Protein AF-A0A9N8EMP3-F1 (afdb_monomer_lite)

Foldseek 3Di:
DVQFPDPWDADQCFDADDPGTAGQGTWAWGWFWAAFPVRDTDIQIQHGQTHDPPDPDGDDDLVSSCVRQVPVVQWDWDDDPFWIWTAHPRRPTIHIFGADPPPRDGDTDGRDDCVVVVVVVVVVVVPPPPDPDDPVNVDDDPPPDDPDPDDDDDPDDPPPPPVPPVVVDDPPDDPVVPVVVVPPPPPPPDDPDDDDDDDDPPPPPPPPVVPPDVVVVLVVVCVVVVNPDPVVVVVVVVVPPPPPPDDDDDDDDDDDDDD

Sequence (259 aa):
MTDFIYPPVRVDVKVTGIGGAGSATYKGTVKWEIQDDTRVSHSWIIPDTYYHEHSPYRLLSPQHWAQARQEGNGTVCITYHDAVKRFWQDCRYVKTVILDGATNIALIRSKPSYDRFNAFCTAISDTDECRILDETELMSMPAAQLVSDDEELADDDISEASESIRERRPPDLPDVLFDELEHDDEFRNNANTNPARPIYSVVPEDEEVQQQTPQAQFLALHYKHAHLLPEKMQALARRGNQEGMENEGTNQLILHTYP

Structure (mmCIF, N/CA/C/O backbone):
data_AF-A0A9N8EMP3-F1
#
_entry.id   AF-A0A9N8EMP3-F1
#
loop_
_atom_site.group_PDB
_atom_site.id
_atom_site.type_symbol
_atom_site.label_atom_id
_atom_site.label_alt_id
_atom_site.label_comp_id
_atom_site.label_asym_id
_atom_site.label_entity_id
_atom_site.label_seq_id
_atom_site.pdbx_PDB_ins_code
_atom_site.Cartn_x
_atom_site.Cartn_y
_atom_site.Cartn_z
_atom_site.occupancy
_atom_site.B_iso_or_equiv
_atom_site.auth_seq_id
_atom_site.auth_comp_id
_atom_site.auth_asym_id
_atom_site.auth_atom_id
_atom_site.pdbx_PDB_model_num
ATOM 1 N N . MET A 1 1 ? 9.263 -11.669 -3.692 1.00 63.03 1 MET A N 1
ATOM 2 C CA . MET A 1 1 ? 8.389 -12.106 -4.808 1.00 63.03 1 MET A CA 1
ATOM 3 C C . MET A 1 1 ? 7.164 -12.884 -4.316 1.00 63.03 1 MET A C 1
ATOM 5 O O . MET A 1 1 ? 6.421 -13.409 -5.128 1.00 63.03 1 MET A O 1
ATOM 9 N N . THR A 1 2 ? 6.946 -12.956 -2.999 1.00 80.12 2 THR A N 1
ATOM 10 C CA . THR A 1 2 ? 5.850 -13.678 -2.330 1.00 80.12 2 THR A CA 1
ATOM 11 C C . THR A 1 2 ? 4.503 -12.959 -2.414 1.00 80.12 2 THR A C 1
ATOM 13 O O . THR A 1 2 ? 3.483 -13.521 -2.043 1.00 80.12 2 THR A O 1
ATOM 16 N N . ASP A 1 3 ? 4.504 -11.707 -2.872 1.00 87.50 3 ASP A N 1
ATOM 17 C CA . ASP A 1 3 ? 3.343 -10.827 -2.975 1.00 87.50 3 ASP A CA 1
ATOM 18 C C . ASP A 1 3 ? 2.540 -11.013 -4.272 1.00 87.50 3 ASP A C 1
ATOM 20 O O . ASP A 1 3 ? 1.431 -10.492 -4.392 1.00 87.50 3 ASP A O 1
ATOM 24 N N . PHE A 1 4 ? 3.073 -11.757 -5.242 1.00 91.00 4 PHE A N 1
ATOM 25 C CA . PHE A 1 4 ? 2.357 -12.107 -6.464 1.00 91.00 4 PHE A CA 1
ATOM 26 C C . PHE A 1 4 ? 1.525 -13.378 -6.269 1.00 91.00 4 PHE A C 1
ATOM 28 O O . PHE A 1 4 ? 2.014 -14.370 -5.736 1.00 91.00 4 PHE A O 1
ATOM 35 N N . ILE A 1 5 ? 0.278 -13.367 -6.751 1.00 93.69 5 ILE A N 1
ATOM 36 C CA . ILE A 1 5 ? -0.622 -14.536 -6.683 1.00 93.69 5 ILE A CA 1
ATOM 37 C C . ILE A 1 5 ? -0.119 -15.668 -7.593 1.00 93.69 5 ILE A C 1
ATOM 39 O O . ILE A 1 5 ? -0.241 -16.845 -7.265 1.00 93.69 5 ILE A O 1
ATOM 43 N N . TYR A 1 6 ? 0.465 -15.299 -8.734 1.00 91.56 6 TYR A N 1
ATOM 44 C CA . TYR A 1 6 ? 1.052 -16.206 -9.718 1.00 91.56 6 TYR A CA 1
ATOM 45 C C . TYR A 1 6 ? 2.466 -15.735 -10.070 1.00 91.56 6 TYR A C 1
ATOM 47 O O . TYR A 1 6 ? 2.729 -14.535 -9.961 1.00 91.56 6 TYR A O 1
ATOM 55 N N . PRO A 1 7 ? 3.365 -16.621 -10.539 1.00 92.25 7 PRO A N 1
ATOM 56 C CA . PRO A 1 7 ? 4.689 -16.212 -11.000 1.00 92.25 7 PRO A CA 1
ATOM 57 C C . PRO A 1 7 ? 4.586 -15.063 -12.020 1.00 92.25 7 PRO A C 1
ATOM 59 O O . PRO A 1 7 ? 3.906 -15.222 -13.039 1.00 92.25 7 PRO A O 1
ATOM 62 N N . PRO A 1 8 ? 5.196 -13.891 -11.761 1.00 91.19 8 PRO A N 1
ATOM 63 C CA . PRO A 1 8 ? 5.070 -12.754 -12.658 1.00 91.19 8 PRO A CA 1
ATOM 64 C C . PRO A 1 8 ? 5.914 -12.960 -13.918 1.00 91.19 8 PRO A C 1
ATOM 66 O O . PRO A 1 8 ? 6.937 -13.646 -13.916 1.00 91.19 8 PRO A O 1
ATOM 69 N N . VAL A 1 9 ? 5.487 -12.335 -15.007 1.00 90.69 9 VAL A N 1
ATOM 70 C CA . VAL A 1 9 ? 6.104 -12.463 -16.328 1.00 90.69 9 VAL A CA 1
ATOM 71 C C . VAL A 1 9 ? 7.212 -11.425 -16.469 1.00 90.69 9 VAL A C 1
ATOM 73 O O . VAL A 1 9 ? 7.007 -10.261 -16.122 1.00 90.69 9 VAL A O 1
ATOM 76 N N . ARG A 1 10 ? 8.381 -11.824 -16.987 1.00 89.69 10 ARG A N 1
ATOM 77 C CA . ARG A 1 10 ? 9.440 -10.865 -17.335 1.00 89.69 10 ARG A CA 1
ATOM 78 C C . ARG A 1 10 ? 8.971 -9.946 -18.448 1.00 89.69 10 ARG A C 1
ATOM 80 O O . ARG A 1 10 ? 8.438 -10.402 -19.456 1.00 89.69 10 ARG A O 1
ATOM 87 N N . VAL A 1 11 ? 9.212 -8.661 -18.267 1.00 86.25 11 VAL A N 1
ATOM 88 C CA . VAL A 1 11 ? 8.929 -7.634 -19.266 1.00 86.25 11 VAL A CA 1
ATOM 89 C C . VAL A 1 11 ? 10.145 -6.726 -19.378 1.00 86.25 11 VAL A C 1
ATOM 91 O O . VAL A 1 11 ? 10.900 -6.606 -18.422 1.00 86.25 11 VAL A O 1
ATOM 94 N N . ASP A 1 12 ? 10.340 -6.110 -20.541 1.00 80.56 12 ASP A N 1
ATOM 95 C CA . ASP A 1 12 ? 11.319 -5.036 -20.727 1.00 80.56 12 ASP A CA 1
ATOM 96 C C . ASP A 1 12 ? 10.555 -3.774 -21.117 1.00 80.56 12 ASP A C 1
ATOM 98 O O . ASP A 1 12 ? 10.374 -3.441 -22.289 1.00 80.56 12 ASP A O 1
ATOM 102 N N . VAL A 1 13 ? 9.970 -3.139 -20.103 1.00 77.88 13 VAL A N 1
ATOM 103 C CA . VAL A 1 13 ? 9.220 -1.895 -20.269 1.00 77.88 13 VAL A CA 1
ATOM 104 C C . VAL A 1 13 ? 10.045 -0.780 -19.664 1.00 77.88 13 VAL A C 1
ATOM 106 O O . VAL A 1 13 ? 10.309 -0.778 -18.463 1.00 77.88 13 VAL A O 1
ATOM 109 N N . LYS A 1 14 ? 10.424 0.193 -20.491 1.00 70.56 14 LYS A N 1
ATOM 110 C CA . LYS A 1 14 ? 11.122 1.388 -20.029 1.00 70.56 14 LYS A CA 1
ATOM 111 C C . LYS A 1 14 ? 10.188 2.200 -19.133 1.00 70.56 14 LYS A C 1
ATOM 113 O O . LYS A 1 14 ? 9.192 2.747 -19.603 1.00 70.56 14 LYS A O 1
ATOM 118 N N . VAL A 1 15 ? 10.519 2.291 -17.851 1.00 67.62 15 VAL A N 1
ATOM 119 C CA . VAL A 1 15 ? 9.833 3.143 -16.881 1.00 67.62 15 VAL A CA 1
ATOM 120 C C . VAL A 1 15 ? 10.711 4.362 -16.640 1.00 67.62 15 VAL A C 1
ATOM 122 O O . VAL A 1 15 ? 11.799 4.289 -16.075 1.00 67.62 15 VAL A O 1
ATOM 125 N N . THR A 1 16 ? 10.252 5.515 -17.105 1.00 62.81 16 THR A N 1
ATOM 126 C CA . THR A 1 16 ? 10.888 6.797 -16.799 1.00 62.81 16 THR A CA 1
ATOM 127 C C . THR A 1 16 ? 10.312 7.331 -15.494 1.00 62.81 16 THR A C 1
ATOM 129 O O . THR A 1 16 ? 9.101 7.535 -15.408 1.00 62.81 16 THR A O 1
ATOM 132 N N . GLY A 1 17 ? 11.152 7.545 -14.481 1.00 67.38 17 GLY A N 1
ATOM 133 C CA . GLY A 1 17 ? 10.694 8.032 -13.180 1.00 67.38 17 GLY A CA 1
ATOM 134 C C . GLY A 1 17 ? 11.738 7.875 -12.076 1.00 67.38 17 GLY A C 1
ATOM 135 O O . GLY A 1 17 ? 12.880 8.302 -12.237 1.00 67.38 17 GLY A O 1
ATOM 136 N N . ILE A 1 18 ? 11.323 7.299 -10.942 1.00 55.69 18 ILE A N 1
ATOM 137 C CA . ILE A 1 18 ? 12.126 7.141 -9.715 1.00 55.69 18 ILE A CA 1
ATOM 138 C C . ILE A 1 18 ? 13.507 6.548 -10.040 1.00 55.69 18 ILE A C 1
ATOM 140 O O . ILE A 1 18 ? 13.602 5.422 -10.518 1.00 55.69 18 ILE A O 1
ATOM 144 N N . GLY A 1 19 ? 14.568 7.316 -9.768 1.00 53.94 19 GLY A N 1
ATOM 145 C CA . GLY A 1 19 ? 15.962 6.884 -9.928 1.00 53.94 19 GLY A CA 1
ATOM 146 C C . GLY A 1 19 ? 16.543 6.962 -11.349 1.00 53.94 19 GLY A C 1
ATOM 147 O O . GLY A 1 19 ? 17.684 6.554 -11.540 1.00 53.94 19 GLY A O 1
ATOM 148 N N . GLY A 1 20 ? 15.810 7.491 -12.339 1.00 62.19 20 GLY A N 1
ATOM 149 C CA . GLY A 1 20 ? 16.271 7.628 -13.728 1.00 62.19 20 GLY A CA 1
ATOM 150 C C . GLY A 1 20 ? 15.510 6.736 -14.718 1.00 62.19 20 GLY A C 1
ATOM 151 O O . GLY A 1 20 ? 14.335 6.425 -14.524 1.00 62.19 20 GLY A O 1
ATOM 152 N N . ALA A 1 21 ? 16.153 6.359 -15.829 1.00 56.50 21 ALA A N 1
ATOM 153 C CA . ALA A 1 21 ? 15.596 5.390 -16.774 1.00 56.50 21 ALA A CA 1
ATOM 154 C C . ALA A 1 21 ? 15.822 3.968 -16.235 1.00 56.50 21 ALA A C 1
ATOM 156 O O . ALA A 1 21 ? 16.883 3.390 -16.449 1.00 56.50 21 ALA A O 1
ATOM 157 N N . GLY A 1 22 ? 14.835 3.419 -15.528 1.00 60.06 22 GLY A N 1
ATOM 158 C CA . GLY A 1 22 ? 14.815 2.011 -15.132 1.00 60.06 22 GLY A CA 1
ATOM 159 C C . GLY A 1 22 ? 13.953 1.189 -16.092 1.00 60.06 22 GLY A C 1
ATOM 160 O O . GLY A 1 22 ? 12.949 1.682 -16.601 1.00 60.06 22 GLY A O 1
ATOM 161 N N . SER A 1 23 ? 14.303 -0.069 -16.350 1.00 61.53 23 SER A N 1
ATOM 162 C CA . SER A 1 23 ? 13.362 -1.017 -16.967 1.00 61.53 23 SER A CA 1
ATOM 163 C C . SER A 1 23 ? 12.562 -1.705 -15.860 1.00 61.53 23 SER A C 1
ATOM 165 O O . SER A 1 23 ? 13.144 -2.237 -14.913 1.00 61.53 23 SER A O 1
ATOM 167 N N . ALA A 1 24 ? 11.230 -1.709 -15.948 1.00 63.59 24 ALA A N 1
ATOM 168 C CA . ALA A 1 24 ? 10.435 -2.639 -15.152 1.00 63.59 24 ALA A CA 1
ATOM 169 C C . ALA A 1 24 ? 10.835 -4.057 -15.550 1.00 63.59 24 ALA A C 1
ATOM 171 O O . ALA A 1 24 ? 10.855 -4.366 -16.736 1.00 63.59 24 ALA A O 1
ATOM 172 N N . THR A 1 25 ? 11.145 -4.891 -14.562 1.00 77.25 25 THR A N 1
ATOM 173 C CA . THR A 1 25 ? 11.716 -6.222 -14.781 1.00 77.25 25 THR A CA 1
ATOM 174 C C . THR A 1 25 ? 10.623 -7.290 -14.884 1.00 77.25 25 THR A C 1
ATOM 176 O O . THR A 1 25 ? 10.773 -8.282 -15.598 1.00 77.25 25 THR A O 1
ATOM 179 N N . TYR A 1 26 ? 9.501 -7.098 -14.181 1.00 87.50 26 TYR A N 1
ATOM 180 C CA . TYR A 1 26 ? 8.399 -8.060 -14.140 1.00 87.50 26 TYR A CA 1
ATOM 181 C C . TYR A 1 26 ? 7.029 -7.379 -14.130 1.00 87.50 26 TYR A C 1
ATOM 183 O O . TYR A 1 26 ? 6.879 -6.241 -13.682 1.00 87.50 26 TYR A O 1
ATOM 191 N N . LYS A 1 27 ? 6.012 -8.112 -14.583 1.00 91.38 27 LYS A N 1
ATOM 192 C CA . LYS A 1 27 ? 4.600 -7.730 -14.554 1.00 91.38 27 LYS A CA 1
ATOM 193 C C . LYS A 1 27 ? 3.760 -8.898 -14.039 1.00 91.38 27 LYS A C 1
ATOM 195 O O . LYS A 1 27 ? 3.948 -10.033 -14.470 1.00 91.38 27 LYS A O 1
ATOM 200 N N . GLY A 1 28 ? 2.808 -8.639 -13.148 1.00 93.12 28 GLY A N 1
ATOM 201 C CA . GLY A 1 28 ? 1.913 -9.684 -12.646 1.00 93.12 28 GLY A CA 1
ATOM 202 C C . GLY A 1 28 ? 0.774 -9.158 -11.781 1.00 93.12 28 GLY A C 1
ATOM 203 O O . GLY A 1 28 ? 0.552 -7.954 -11.694 1.00 93.12 28 GLY A O 1
ATOM 204 N N . THR A 1 29 ? 0.050 -10.072 -11.137 1.00 95.69 29 THR A N 1
ATOM 205 C CA . THR A 1 29 ? -1.040 -9.724 -10.212 1.00 95.69 29 THR A CA 1
ATOM 206 C C . THR A 1 29 ? -0.548 -9.820 -8.779 1.00 95.69 29 THR A C 1
ATOM 208 O O . THR A 1 29 ? -0.160 -10.904 -8.336 1.00 95.69 29 THR A O 1
ATOM 211 N N . VAL A 1 30 ? -0.577 -8.697 -8.063 1.00 94.81 30 VAL A N 1
ATOM 212 C CA . VAL A 1 30 ? -0.190 -8.637 -6.650 1.00 94.81 30 VAL A CA 1
ATOM 213 C C . VAL A 1 30 ? -1.406 -8.774 -5.748 1.00 94.81 30 VAL A C 1
ATOM 215 O O . VAL A 1 30 ? -2.509 -8.354 -6.104 1.00 94.81 30 VAL A O 1
ATOM 218 N N . LYS A 1 31 ? -1.185 -9.350 -4.569 1.00 95.00 31 LYS A N 1
ATOM 219 C CA . LYS A 1 31 ? -2.146 -9.414 -3.475 1.00 95.00 31 LYS A CA 1
ATOM 220 C C . LYS A 1 31 ? -1.492 -8.857 -2.222 1.00 95.00 31 LYS A C 1
ATOM 222 O O . LYS A 1 31 ? -0.549 -9.447 -1.698 1.00 95.00 31 LYS A O 1
ATOM 227 N N . TRP A 1 32 ? -2.004 -7.738 -1.730 1.00 94.88 32 TRP A N 1
ATOM 228 C CA . TRP A 1 32 ? -1.529 -7.127 -0.494 1.00 94.88 32 TRP A CA 1
ATOM 229 C C . TRP A 1 32 ? -2.626 -7.159 0.558 1.00 94.88 32 TRP A C 1
ATOM 231 O O . TRP A 1 32 ? -3.717 -6.641 0.348 1.00 94.88 32 TRP A O 1
ATOM 241 N N . GLU A 1 33 ? -2.327 -7.764 1.701 1.00 94.69 33 GLU A N 1
ATOM 242 C CA . GLU A 1 33 ? -3.202 -7.729 2.869 1.00 94.69 33 GLU A CA 1
ATOM 243 C C . GLU A 1 33 ? -2.930 -6.436 3.631 1.00 94.69 33 GLU A C 1
ATOM 245 O O . GLU A 1 33 ? -1.843 -6.267 4.179 1.00 94.69 33 GLU A O 1
ATOM 250 N N . ILE A 1 34 ? -3.891 -5.517 3.653 1.00 94.81 34 ILE A N 1
ATOM 251 C CA . ILE A 1 34 ? -3.785 -4.208 4.299 1.00 94.81 34 ILE A CA 1
ATOM 252 C C . ILE A 1 34 ? -4.820 -4.115 5.412 1.00 94.81 34 ILE A C 1
ATOM 254 O O . ILE A 1 34 ? -5.962 -4.539 5.264 1.00 94.81 34 ILE A O 1
ATOM 258 N N . GLN A 1 35 ? -4.425 -3.541 6.541 1.00 96.00 35 GLN A N 1
ATOM 259 C CA . GLN A 1 35 ? -5.334 -3.274 7.645 1.00 96.00 35 GLN A CA 1
ATOM 260 C C . GLN A 1 35 ? -5.850 -1.834 7.568 1.00 96.00 35 GLN A C 1
ATOM 262 O O . GLN A 1 35 ? -5.040 -0.920 7.413 1.00 96.00 35 GLN A O 1
ATOM 267 N N . ASP A 1 36 ? -7.158 -1.625 7.695 1.00 96.69 36 ASP A N 1
ATOM 268 C CA . ASP A 1 36 ? -7.774 -0.294 7.737 1.00 96.69 36 ASP A CA 1
ATOM 269 C C . ASP A 1 36 ? -7.578 0.410 9.095 1.00 96.69 36 ASP A C 1
ATOM 271 O O . ASP A 1 36 ? -6.925 -0.121 10.000 1.00 96.69 36 ASP A O 1
ATOM 275 N N . ASP A 1 37 ? -8.113 1.622 9.239 1.00 97.06 37 ASP A N 1
ATOM 276 C CA . ASP A 1 37 ? -8.003 2.408 10.478 1.00 97.06 37 ASP A CA 1
ATOM 277 C C . ASP A 1 37 ? -8.776 1.776 11.651 1.00 97.06 37 ASP A C 1
ATOM 279 O O . ASP A 1 37 ? -8.428 1.977 12.813 1.00 97.06 37 ASP A O 1
ATOM 283 N N . THR A 1 38 ? -9.774 0.938 11.357 1.00 96.69 38 THR A N 1
ATOM 284 C CA . THR A 1 38 ? -10.559 0.174 12.343 1.00 96.69 38 THR A CA 1
ATOM 285 C C . THR A 1 38 ? -9.974 -1.203 12.650 1.00 96.69 38 THR A C 1
ATOM 287 O O . THR A 1 38 ? -10.605 -2.020 13.318 1.00 96.69 38 THR A O 1
ATOM 290 N N . ARG A 1 39 ? -8.745 -1.468 12.193 1.00 93.88 39 ARG A N 1
ATOM 291 C CA . ARG A 1 39 ? -8.032 -2.738 12.362 1.00 93.88 39 ARG A CA 1
ATOM 292 C C . ARG A 1 39 ? -8.637 -3.931 11.608 1.00 93.88 39 ARG A C 1
ATOM 294 O O . ARG A 1 39 ? -8.188 -5.064 11.809 1.00 93.88 39 ARG A O 1
ATOM 301 N N . VAL A 1 40 ? -9.565 -3.713 10.682 1.00 94.94 40 VAL A N 1
ATOM 302 C CA . VAL A 1 40 ? -10.095 -4.777 9.820 1.00 94.94 40 VAL A CA 1
ATOM 303 C C . VAL A 1 40 ? -9.112 -5.042 8.683 1.00 94.94 40 VAL A C 1
ATOM 305 O O . VAL A 1 40 ? -8.502 -4.127 8.136 1.00 94.94 40 VAL A O 1
ATOM 308 N N . SER A 1 41 ? -8.896 -6.318 8.363 1.00 95.19 41 SER A N 1
ATOM 309 C CA . SER A 1 41 ? -7.980 -6.739 7.296 1.00 95.19 41 SER A CA 1
ATOM 310 C C . SER A 1 41 ? -8.705 -6.828 5.961 1.00 95.19 41 SER A C 1
ATOM 312 O O . SER A 1 41 ? -9.785 -7.406 5.885 1.00 95.19 41 SER A O 1
ATOM 314 N N . HIS A 1 42 ? -8.075 -6.305 4.917 1.00 95.56 42 HIS A N 1
ATOM 315 C CA . HIS A 1 42 ? -8.607 -6.235 3.565 1.00 95.56 42 HIS A CA 1
ATOM 316 C C . HIS A 1 42 ? -7.564 -6.714 2.571 1.00 95.56 42 HIS A C 1
ATOM 318 O O . HIS A 1 42 ? -6.391 -6.359 2.665 1.00 95.56 42 HIS A O 1
ATOM 324 N N . SER A 1 43 ? -8.015 -7.455 1.566 1.00 95.38 43 SER A N 1
ATOM 325 C CA . SER A 1 43 ? -7.146 -7.931 0.500 1.00 95.38 43 SER A CA 1
ATOM 326 C C . SER A 1 43 ? -7.232 -7.007 -0.710 1.00 95.38 43 SER A C 1
ATOM 328 O O . SER A 1 43 ? -8.300 -6.827 -1.298 1.00 95.38 43 SER A O 1
ATOM 330 N N . TRP A 1 44 ? -6.114 -6.394 -1.084 1.00 95.12 44 TRP A N 1
ATOM 331 C CA . TRP A 1 44 ? -5.991 -5.585 -2.291 1.00 95.12 44 TRP A CA 1
ATOM 332 C C . TRP A 1 44 ? -5.366 -6.428 -3.393 1.00 95.12 44 TRP A C 1
ATOM 334 O O . TRP A 1 44 ? -4.173 -6.727 -3.356 1.00 95.12 44 TRP A O 1
ATOM 344 N N . ILE A 1 45 ? -6.183 -6.804 -4.374 1.00 95.75 45 ILE A N 1
ATOM 345 C CA . ILE A 1 45 ? -5.743 -7.534 -5.561 1.00 95.75 45 ILE A CA 1
ATOM 346 C C . ILE A 1 45 ? -5.607 -6.530 -6.700 1.00 95.75 45 ILE A C 1
ATOM 348 O O . ILE A 1 45 ? -6.587 -5.892 -7.080 1.00 95.75 45 ILE A O 1
ATOM 352 N N . ILE A 1 46 ? -4.391 -6.372 -7.221 1.00 95.69 46 ILE A N 1
ATOM 353 C CA . ILE A 1 46 ? -4.091 -5.384 -8.258 1.00 95.69 46 ILE A CA 1
ATOM 354 C C . ILE A 1 46 ? -3.441 -6.107 -9.449 1.00 95.69 46 ILE A C 1
ATOM 356 O O . ILE A 1 46 ? -2.273 -6.514 -9.364 1.00 95.69 46 ILE A O 1
ATOM 360 N N . PRO A 1 47 ? -4.182 -6.311 -10.555 1.00 94.88 47 PRO A N 1
ATOM 361 C CA . PRO A 1 47 ? -3.648 -6.946 -11.754 1.00 94.88 47 PRO A CA 1
ATOM 362 C C . PRO A 1 47 ? -2.641 -6.035 -12.454 1.00 94.88 47 PRO A C 1
ATOM 364 O O . PRO A 1 47 ? -2.567 -4.841 -12.174 1.00 94.88 47 PRO A O 1
ATOM 367 N N . ASP A 1 48 ? -1.869 -6.604 -13.378 1.00 92.56 48 ASP A N 1
ATOM 368 C CA . ASP A 1 48 ? -0.981 -5.855 -14.276 1.00 92.56 48 ASP A CA 1
ATOM 369 C C . ASP A 1 48 ? -0.001 -4.894 -13.575 1.00 92.56 48 ASP A C 1
ATOM 371 O O . ASP A 1 48 ? 0.417 -3.883 -14.139 1.00 92.56 48 ASP A O 1
ATOM 375 N N . THR A 1 49 ? 0.393 -5.219 -12.345 1.00 91.38 49 THR A N 1
ATOM 376 C CA . THR A 1 49 ? 1.315 -4.411 -11.548 1.00 91.38 49 THR A CA 1
ATOM 377 C C . THR A 1 49 ? 2.750 -4.669 -11.992 1.00 91.38 49 THR A C 1
ATOM 379 O O . THR A 1 49 ? 3.200 -5.818 -12.059 1.00 91.38 49 THR A O 1
ATOM 382 N N . TYR A 1 50 ? 3.468 -3.588 -12.295 1.00 88.12 50 TYR A N 1
ATOM 383 C CA . TYR A 1 50 ? 4.880 -3.637 -12.658 1.00 88.12 50 TYR A CA 1
ATOM 384 C C . TYR A 1 50 ? 5.772 -3.663 -11.421 1.00 88.12 50 TYR A C 1
ATOM 386 O O . TYR A 1 50 ? 5.511 -2.996 -10.421 1.00 88.12 50 TYR A O 1
ATOM 394 N N . TYR A 1 51 ? 6.859 -4.414 -11.524 1.00 84.44 51 TYR A N 1
ATOM 395 C CA . TYR A 1 51 ? 7.865 -4.562 -10.489 1.00 84.44 51 TYR A CA 1
ATOM 396 C C . TYR A 1 51 ? 9.259 -4.359 -11.079 1.00 84.44 51 TYR A C 1
ATOM 398 O O . TYR A 1 51 ? 9.598 -4.919 -12.123 1.00 84.44 51 TYR A O 1
ATOM 406 N N . HIS A 1 52 ? 10.066 -3.561 -10.385 1.00 82.38 52 HIS A N 1
ATOM 407 C CA . HIS A 1 52 ? 11.481 -3.381 -10.667 1.00 82.38 52 HIS A CA 1
ATOM 408 C C . HIS A 1 52 ? 12.308 -4.052 -9.573 1.00 82.38 52 HIS A C 1
ATOM 410 O O . HIS A 1 52 ? 12.130 -3.751 -8.392 1.00 82.38 52 HIS A O 1
ATOM 416 N N . GLU A 1 53 ? 13.204 -4.958 -9.962 1.00 78.38 53 GLU A N 1
ATOM 417 C CA . GLU A 1 53 ? 13.882 -5.848 -9.016 1.00 78.38 53 GLU A CA 1
ATOM 418 C C . GLU A 1 53 ? 14.770 -5.128 -7.997 1.00 78.38 53 GLU A C 1
ATOM 420 O O . GLU A 1 53 ? 14.803 -5.532 -6.836 1.00 78.38 53 GLU A O 1
ATOM 425 N N . HIS A 1 54 ? 15.385 -4.015 -8.401 1.00 78.06 54 HIS A N 1
ATOM 426 C CA . HIS A 1 54 ? 16.256 -3.207 -7.546 1.00 78.06 54 HIS A CA 1
ATOM 427 C C . HIS A 1 54 ? 15.515 -2.127 -6.751 1.00 78.06 54 HIS A C 1
ATOM 429 O O . HIS A 1 54 ? 16.148 -1.339 -6.051 1.00 78.06 54 HIS A O 1
ATOM 435 N N . SER A 1 55 ? 14.184 -2.050 -6.848 1.00 78.56 55 SER A N 1
ATOM 436 C CA . SER A 1 55 ? 13.433 -1.097 -6.035 1.00 78.56 55 SER A CA 1
ATOM 437 C C . SER A 1 55 ? 13.301 -1.624 -4.601 1.00 78.56 55 SER A C 1
ATOM 439 O O . SER A 1 55 ? 12.783 -2.733 -4.421 1.00 78.56 55 SER A O 1
ATOM 441 N N . PRO A 1 56 ? 13.716 -0.851 -3.576 1.00 81.44 56 PRO A N 1
ATOM 442 C CA . PRO A 1 56 ? 13.624 -1.283 -2.180 1.00 81.44 56 PRO A CA 1
ATOM 443 C C . PRO A 1 56 ? 12.171 -1.438 -1.713 1.00 81.44 56 PRO A C 1
ATOM 445 O O . PRO A 1 56 ? 11.884 -2.227 -0.816 1.00 81.44 56 PRO A O 1
ATOM 448 N N . TYR A 1 57 ? 11.237 -0.730 -2.356 1.00 85.94 57 TYR A N 1
ATOM 449 C CA . TYR A 1 57 ? 9.823 -0.723 -1.999 1.00 85.94 57 TYR A CA 1
ATOM 450 C C . TYR A 1 57 ? 8.932 -1.077 -3.186 1.00 85.94 57 TYR A C 1
ATOM 452 O O . TYR A 1 57 ? 9.289 -0.923 -4.353 1.00 85.94 57 TYR A O 1
ATOM 460 N N . ARG A 1 58 ? 7.718 -1.544 -2.883 1.00 87.12 58 ARG A N 1
ATOM 461 C CA . ARG A 1 58 ? 6.656 -1.662 -3.883 1.00 87.12 58 ARG A CA 1
ATOM 462 C C . ARG A 1 58 ? 6.010 -0.302 -4.085 1.00 87.12 58 ARG A C 1
ATOM 464 O O . ARG A 1 58 ? 5.576 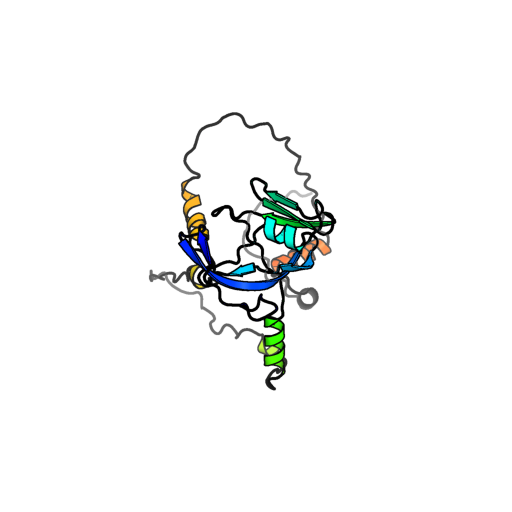0.330 -3.127 1.00 87.12 58 ARG A O 1
ATOM 471 N N . LEU A 1 59 ? 5.921 0.128 -5.338 1.00 88.75 59 LEU A N 1
ATOM 472 C CA . LEU A 1 59 ? 5.225 1.357 -5.687 1.00 88.75 59 LEU A CA 1
ATOM 473 C C . LEU A 1 59 ? 3.749 1.062 -5.916 1.00 88.75 59 LEU A C 1
ATOM 475 O O . LEU A 1 59 ? 3.386 0.191 -6.705 1.00 88.75 59 LEU A O 1
ATOM 479 N N . LEU A 1 60 ? 2.897 1.825 -5.241 1.00 90.75 60 LEU A N 1
ATOM 480 C CA . LEU A 1 60 ? 1.458 1.774 -5.427 1.00 90.75 60 LEU A CA 1
ATOM 481 C C . LEU A 1 60 ? 1.003 3.009 -6.194 1.00 90.75 60 LEU A C 1
ATOM 483 O O . LEU A 1 60 ? 0.933 4.097 -5.628 1.00 90.75 60 LEU A O 1
ATOM 487 N N . SER A 1 61 ? 0.620 2.831 -7.457 1.00 91.00 61 SER A N 1
ATOM 488 C CA . SER A 1 61 ? -0.088 3.882 -8.191 1.00 91.00 61 SER A CA 1
ATOM 489 C C . SER A 1 61 ? -1.509 4.027 -7.621 1.00 91.00 61 SER A C 1
ATOM 491 O O . SER A 1 61 ? -2.293 3.077 -7.714 1.00 91.00 61 SER A O 1
ATOM 493 N N . PRO A 1 62 ? -1.880 5.182 -7.024 1.00 93.25 62 PRO A N 1
ATOM 494 C CA . PRO A 1 62 ? -3.236 5.396 -6.518 1.00 93.25 62 PRO A CA 1
ATOM 495 C C . PRO A 1 62 ? -4.294 5.242 -7.612 1.00 93.25 62 PRO A C 1
ATOM 497 O O . PRO A 1 62 ? -5.349 4.662 -7.369 1.00 93.25 62 PRO A O 1
ATOM 500 N N . GLN A 1 63 ? -3.978 5.710 -8.821 1.00 92.94 63 GLN A N 1
ATOM 501 C CA . GLN A 1 63 ? -4.861 5.619 -9.976 1.00 92.94 63 GLN A CA 1
ATOM 502 C C . GLN A 1 63 ? -5.062 4.169 -10.422 1.00 92.94 63 GLN A C 1
ATOM 504 O O . GLN A 1 63 ? -6.199 3.748 -10.611 1.00 92.94 63 GLN A O 1
ATOM 509 N N . HIS A 1 64 ? -3.977 3.397 -10.545 1.00 94.12 64 HIS A N 1
ATOM 510 C CA . HIS A 1 64 ? -4.055 1.987 -10.944 1.00 94.12 64 HIS A CA 1
ATOM 511 C C . HIS A 1 64 ? -4.844 1.161 -9.925 1.00 94.12 64 HIS A C 1
ATOM 513 O O . HIS A 1 64 ? -5.682 0.339 -10.282 1.00 94.12 64 HIS A O 1
ATOM 519 N N . TRP A 1 65 ? -4.635 1.438 -8.636 1.00 95.19 65 TRP A N 1
ATOM 520 C CA . TRP A 1 65 ? -5.415 0.827 -7.565 1.00 95.19 65 TRP A CA 1
ATOM 521 C C . TRP A 1 65 ? -6.912 1.136 -7.683 1.00 95.19 65 TRP A C 1
ATOM 523 O O . TRP A 1 65 ? -7.720 0.218 -7.596 1.00 95.19 65 TRP A O 1
ATOM 533 N N . ALA A 1 66 ? -7.292 2.390 -7.943 1.00 95.19 66 ALA A N 1
ATOM 534 C CA . ALA A 1 66 ? -8.695 2.753 -8.149 1.00 95.19 66 ALA A CA 1
ATOM 535 C C . ALA A 1 66 ? -9.301 2.086 -9.398 1.00 95.19 66 ALA A C 1
ATOM 537 O O . ALA A 1 66 ? -10.424 1.582 -9.351 1.00 95.19 66 ALA A O 1
ATOM 538 N N . GLN A 1 67 ? -8.541 2.006 -10.495 1.00 95.44 67 GLN A N 1
ATOM 539 C CA . GLN A 1 67 ? -8.954 1.308 -11.718 1.00 95.44 67 GLN A CA 1
ATOM 540 C C . GLN A 1 67 ? -9.188 -0.187 -11.485 1.00 95.44 67 GLN A C 1
ATOM 542 O O . GLN A 1 67 ? -10.164 -0.733 -11.994 1.00 95.44 67 GLN A O 1
ATOM 547 N N . ALA A 1 68 ? -8.336 -0.838 -10.687 1.00 95.44 68 ALA A N 1
ATOM 548 C CA . ALA A 1 68 ? -8.484 -2.250 -10.343 1.00 95.44 68 ALA A CA 1
ATOM 549 C C . ALA A 1 68 ? -9.776 -2.545 -9.560 1.00 95.44 68 ALA A C 1
ATOM 551 O O . ALA A 1 68 ? -10.290 -3.658 -9.637 1.00 95.44 68 ALA A O 1
ATOM 552 N N . ARG A 1 69 ? -10.311 -1.562 -8.824 1.00 94.12 69 ARG A N 1
ATOM 553 C CA . ARG A 1 69 ? -11.526 -1.720 -8.012 1.00 94.12 69 ARG A CA 1
ATOM 554 C C . ARG A 1 69 ? -12.821 -1.444 -8.768 1.00 94.12 69 ARG A C 1
ATOM 556 O O . ARG A 1 69 ? -13.838 -2.032 -8.429 1.00 94.12 69 ARG A O 1
ATOM 563 N N . GLN A 1 70 ? -12.786 -0.579 -9.783 1.00 94.19 70 GLN A N 1
ATOM 564 C CA . GLN A 1 70 ? -13.950 -0.237 -10.617 1.00 94.19 70 GLN A CA 1
ATOM 565 C C . GLN A 1 70 ? -15.151 0.339 -9.835 1.00 94.19 70 GLN A C 1
ATOM 567 O O . GLN A 1 70 ? -16.295 0.216 -10.259 1.00 94.19 70 GLN A O 1
ATOM 572 N N . GLU A 1 71 ? -14.897 1.026 -8.719 1.00 93.94 71 GLU A N 1
ATOM 573 C CA . GLU A 1 71 ? -15.937 1.591 -7.837 1.00 93.94 71 GLU A CA 1
ATOM 574 C C . GLU A 1 71 ? -16.301 3.051 -8.183 1.00 93.94 71 GLU A C 1
ATOM 576 O O . GLU A 1 71 ? -16.938 3.745 -7.395 1.00 93.94 71 GLU A O 1
ATOM 581 N N . GLY A 1 72 ? -15.875 3.577 -9.337 1.00 91.12 72 GLY A N 1
ATOM 582 C CA . GLY A 1 72 ? -16.092 4.985 -9.697 1.00 91.12 72 GLY A CA 1
ATOM 583 C C . GLY A 1 72 ? -15.565 5.940 -8.615 1.00 91.12 72 GLY A C 1
ATOM 584 O O . GLY A 1 72 ? -14.382 5.908 -8.286 1.00 91.12 72 GLY A O 1
ATOM 585 N N . ASN A 1 73 ? -16.452 6.755 -8.034 1.00 91.62 73 ASN A N 1
ATOM 586 C CA . ASN A 1 73 ? -16.120 7.679 -6.937 1.00 91.62 73 ASN A CA 1
ATOM 587 C C . ASN A 1 73 ? -16.047 7.001 -5.552 1.00 91.62 73 ASN A C 1
ATOM 589 O O . ASN A 1 73 ? -15.782 7.674 -4.561 1.00 91.62 73 ASN A O 1
ATOM 593 N N . GLY A 1 74 ? -16.301 5.693 -5.471 1.00 93.81 74 GLY A N 1
ATOM 594 C CA . GLY A 1 74 ? -16.250 4.897 -4.245 1.00 93.81 74 GLY A CA 1
ATOM 595 C C . GLY A 1 74 ? -14.840 4.493 -3.800 1.00 93.81 74 GLY A C 1
ATOM 596 O O . GLY A 1 74 ? -14.655 4.082 -2.653 1.00 93.81 74 GLY A O 1
ATOM 597 N N . THR A 1 75 ? -13.839 4.640 -4.677 1.00 96.62 75 THR A N 1
ATOM 598 C CA . THR A 1 75 ? -12.415 4.527 -4.333 1.00 96.62 75 THR A CA 1
ATOM 599 C C . THR A 1 75 ? -11.732 5.880 -4.509 1.00 96.62 75 THR A C 1
ATOM 601 O O . THR A 1 75 ? -11.678 6.413 -5.616 1.00 96.62 75 THR A O 1
ATOM 604 N N . VAL A 1 76 ? -11.161 6.428 -3.434 1.00 95.81 76 VAL A N 1
ATOM 605 C CA . VAL A 1 76 ? -10.564 7.774 -3.434 1.00 95.81 76 VAL A CA 1
ATOM 606 C C . VAL A 1 76 ? -9.216 7.762 -2.721 1.00 95.81 76 VAL A C 1
ATOM 608 O O . VAL A 1 76 ? -9.032 7.068 -1.724 1.00 95.81 76 VAL A O 1
ATOM 611 N N . CYS A 1 77 ? -8.267 8.555 -3.213 1.00 96.06 77 CYS A N 1
ATOM 612 C CA . CYS A 1 77 ? -7.011 8.853 -2.531 1.00 96.06 77 CYS A CA 1
ATOM 613 C C . CYS A 1 77 ? -6.919 10.366 -2.320 1.00 96.06 77 CYS A C 1
ATOM 615 O O . CYS A 1 77 ? -6.934 11.121 -3.288 1.00 96.06 77 CYS A O 1
ATOM 617 N N . ILE A 1 78 ? -6.835 10.796 -1.064 1.00 96.12 78 ILE A N 1
ATOM 618 C CA . ILE A 1 78 ? -6.708 12.198 -0.665 1.00 96.12 78 ILE A CA 1
ATOM 619 C C . ILE A 1 78 ? -5.337 12.377 -0.025 1.00 96.12 78 ILE A C 1
ATOM 621 O O . ILE A 1 78 ? -4.994 11.656 0.910 1.00 96.12 78 ILE A O 1
ATOM 625 N N . THR A 1 79 ? -4.571 13.345 -0.515 1.00 95.75 79 THR A N 1
ATOM 626 C CA . THR A 1 79 ? -3.278 13.723 0.060 1.00 95.75 79 THR A CA 1
ATOM 627 C C . THR A 1 79 ? -3.449 15.012 0.852 1.00 95.75 79 THR A C 1
ATOM 629 O O . THR A 1 79 ? -3.868 16.030 0.304 1.00 95.75 79 THR A O 1
ATOM 632 N N . TYR A 1 80 ? -3.138 14.947 2.138 1.00 96.31 80 TYR A N 1
ATOM 633 C CA . TYR A 1 80 ? -2.994 16.082 3.042 1.00 96.31 80 TYR A CA 1
ATOM 634 C C . TYR A 1 80 ? -1.511 16.449 3.174 1.00 96.31 80 TYR A C 1
ATOM 636 O O . TYR A 1 80 ? -0.644 15.769 2.629 1.00 96.31 80 TYR A O 1
ATOM 644 N N . HIS A 1 81 ? -1.219 17.528 3.901 1.00 95.31 81 HIS A N 1
ATOM 645 C CA . HIS A 1 81 ? 0.156 17.990 4.122 1.00 95.31 81 HIS A CA 1
ATOM 646 C C . HIS A 1 81 ? 1.035 17.007 4.918 1.00 95.31 81 HIS A C 1
ATOM 648 O O . HIS A 1 81 ? 2.251 17.050 4.796 1.00 95.31 81 HIS A O 1
ATOM 654 N N . ASP A 1 82 ? 0.415 16.136 5.712 1.00 96.25 82 ASP A N 1
ATOM 655 C CA . ASP A 1 82 ? 1.029 15.267 6.722 1.00 96.25 82 ASP A CA 1
ATOM 656 C C . ASP A 1 82 ? 0.612 13.796 6.575 1.00 96.25 82 ASP A C 1
ATOM 658 O O . ASP A 1 82 ? 1.152 12.912 7.239 1.00 96.25 82 ASP A O 1
ATOM 662 N N . ALA A 1 83 ? -0.372 13.507 5.723 1.00 96.94 83 ALA A N 1
ATOM 663 C CA . ALA A 1 83 ? -0.945 12.177 5.602 1.00 96.94 83 ALA A CA 1
ATOM 664 C C . ALA A 1 83 ? -1.577 11.936 4.232 1.00 96.94 83 ALA A C 1
ATOM 666 O O . ALA A 1 83 ? -2.014 12.850 3.538 1.00 96.94 83 ALA A O 1
ATOM 667 N N . VAL A 1 84 ? -1.732 10.667 3.879 1.00 97.31 84 VAL A N 1
ATOM 668 C CA . VAL A 1 84 ? -2.553 10.215 2.756 1.00 97.31 84 VAL A CA 1
ATOM 669 C C . VAL A 1 84 ? -3.699 9.376 3.304 1.00 97.31 84 VAL A C 1
ATOM 671 O O . VAL A 1 84 ? -3.474 8.412 4.036 1.00 97.31 84 VAL A O 1
ATOM 674 N N . LYS A 1 85 ? -4.935 9.714 2.933 1.00 97.50 85 LYS A N 1
ATOM 675 C CA . LYS A 1 85 ? -6.126 8.913 3.234 1.00 97.50 85 LYS A CA 1
ATOM 676 C C . LYS A 1 85 ? -6.620 8.212 1.987 1.00 97.50 85 LYS A C 1
ATOM 678 O O . LYS A 1 85 ? -6.793 8.825 0.935 1.00 97.50 85 LYS A O 1
ATOM 683 N N . ARG A 1 86 ? -6.883 6.919 2.116 1.00 96.44 86 ARG A N 1
ATOM 684 C CA . ARG A 1 86 ? -7.442 6.093 1.051 1.00 96.44 86 ARG A CA 1
ATOM 685 C C . ARG A 1 86 ? -8.779 5.540 1.482 1.00 96.44 86 ARG A C 1
ATOM 687 O O . ARG A 1 86 ? -8.855 4.919 2.533 1.00 96.44 86 ARG A O 1
ATOM 694 N N . PHE A 1 87 ? -9.787 5.742 0.649 1.00 97.50 87 PHE A N 1
ATOM 695 C CA . PHE A 1 87 ? -11.143 5.251 0.828 1.00 97.50 87 PHE A CA 1
ATOM 696 C C . PHE A 1 87 ? -11.437 4.185 -0.221 1.00 97.50 87 PHE A C 1
ATOM 698 O O . PHE A 1 87 ? -10.992 4.321 -1.362 1.00 97.50 87 PHE A O 1
ATOM 705 N N . TRP A 1 88 ? -12.161 3.136 0.154 1.00 97.00 88 TRP A N 1
ATOM 706 C CA . TRP A 1 88 ? -12.600 2.089 -0.770 1.00 97.00 88 TRP A CA 1
ATOM 707 C C . TRP A 1 88 ? -13.915 1.449 -0.327 1.00 97.00 88 TRP A C 1
ATOM 709 O O . TRP A 1 88 ? -14.368 1.664 0.802 1.00 97.00 88 TRP A O 1
ATOM 719 N N . GLN A 1 89 ? -14.489 0.622 -1.209 1.00 95.75 89 GLN A N 1
ATOM 720 C CA . GLN A 1 89 ? -15.770 -0.057 -1.010 1.00 95.75 89 GLN A CA 1
ATOM 721 C C . GLN A 1 89 ? -16.877 0.977 -0.783 1.00 95.75 89 GLN A C 1
ATOM 723 O O . GLN A 1 89 ? -17.493 1.030 0.278 1.00 95.75 89 GLN A O 1
ATOM 728 N N . ASP A 1 90 ? -17.058 1.850 -1.777 1.00 94.69 90 ASP A N 1
ATOM 729 C CA . ASP A 1 90 ? -18.002 2.974 -1.739 1.00 94.69 90 ASP A CA 1
ATOM 730 C C . ASP A 1 90 ? -17.772 3.899 -0.537 1.00 94.69 90 ASP A C 1
ATOM 732 O O . ASP A 1 90 ? -18.690 4.278 0.188 1.00 94.69 90 ASP A O 1
ATOM 736 N N . CYS A 1 91 ? -16.499 4.241 -0.312 1.00 95.12 91 CYS A N 1
ATOM 737 C CA . CYS A 1 91 ? -16.030 5.061 0.805 1.00 95.12 91 CYS A CA 1
ATOM 738 C C . CYS A 1 91 ? -16.348 4.512 2.208 1.00 95.12 91 CYS A C 1
ATOM 740 O O . CYS A 1 91 ? -16.275 5.255 3.187 1.00 95.12 91 CYS A O 1
ATOM 742 N N . ARG A 1 92 ? -16.668 3.218 2.334 1.00 96.81 92 ARG A N 1
ATOM 743 C CA . ARG A 1 92 ? -16.990 2.581 3.618 1.00 96.81 92 ARG A CA 1
ATOM 744 C C . ARG A 1 92 ? -15.774 2.376 4.511 1.00 96.81 92 ARG A C 1
ATOM 746 O O . ARG A 1 92 ? -15.895 2.465 5.731 1.00 96.81 92 ARG A O 1
ATOM 753 N N . TYR A 1 93 ? -14.631 2.058 3.918 1.00 97.62 93 TYR A N 1
ATOM 754 C CA . TYR A 1 93 ? -13.404 1.777 4.655 1.00 97.62 93 TYR A CA 1
ATOM 755 C C . TYR A 1 93 ? -12.352 2.825 4.343 1.00 97.62 93 TYR A C 1
ATOM 757 O O . TYR A 1 93 ? -12.301 3.352 3.230 1.00 97.62 93 TYR A O 1
ATOM 765 N N . VAL A 1 94 ? -11.515 3.115 5.338 1.00 97.75 94 VAL A N 1
ATOM 766 C CA . VAL A 1 94 ? -10.476 4.135 5.248 1.00 97.75 94 VAL A CA 1
ATOM 767 C C . VAL A 1 94 ? -9.161 3.633 5.823 1.00 97.75 94 VAL A C 1
ATOM 769 O O . VAL A 1 94 ? -9.125 2.957 6.851 1.00 97.75 94 VAL A O 1
ATOM 772 N N . LYS A 1 95 ? -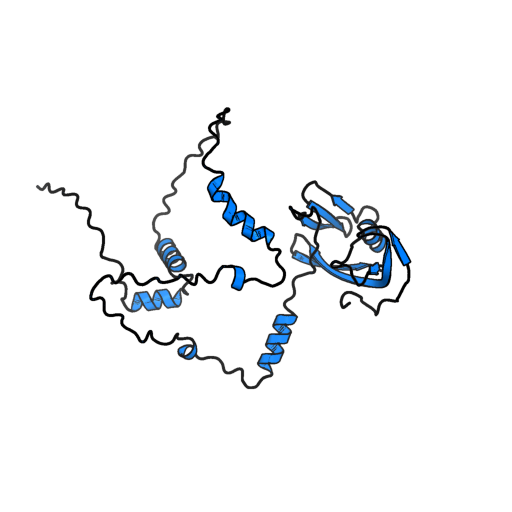8.069 3.981 5.145 1.00 97.12 95 LYS A N 1
ATOM 773 C CA . LYS A 1 95 ? -6.705 3.829 5.639 1.00 97.12 95 LYS A CA 1
ATOM 774 C C . LYS A 1 95 ? -6.018 5.181 5.613 1.00 97.12 95 LYS A C 1
ATOM 776 O O . LYS A 1 95 ? -5.828 5.750 4.536 1.00 97.12 95 LYS A O 1
ATOM 781 N N . THR A 1 96 ? -5.622 5.655 6.782 1.00 97.81 96 THR A N 1
ATOM 782 C CA . THR A 1 96 ? -4.792 6.837 6.971 1.00 97.81 96 THR A CA 1
ATOM 783 C C . THR A 1 96 ? -3.336 6.403 7.106 1.00 97.81 96 THR A C 1
ATOM 785 O O . THR A 1 96 ? -2.995 5.522 7.897 1.00 97.81 96 THR A O 1
ATOM 788 N N . VAL A 1 97 ? -2.470 7.003 6.295 1.00 96.69 97 VAL A N 1
ATOM 789 C CA . VAL A 1 97 ? -1.029 6.743 6.268 1.00 96.69 97 VAL A CA 1
ATOM 790 C C . VAL A 1 97 ? -0.334 8.067 6.520 1.00 96.69 97 VAL A C 1
ATOM 792 O O . VAL A 1 97 ? -0.423 8.964 5.686 1.00 96.69 97 VAL A O 1
ATOM 795 N N . ILE A 1 98 ? 0.320 8.194 7.669 1.00 97.25 98 ILE A N 1
ATOM 796 C CA . ILE A 1 98 ? 1.110 9.383 7.994 1.00 97.25 98 ILE A CA 1
ATOM 797 C C . ILE A 1 98 ? 2.347 9.410 7.094 1.00 97.25 98 ILE A C 1
ATOM 799 O O . ILE A 1 98 ? 2.932 8.361 6.803 1.00 97.25 98 ILE A O 1
ATOM 803 N N . LEU A 1 99 ? 2.691 10.597 6.603 1.00 95.19 99 LEU A N 1
ATOM 804 C CA . LEU A 1 99 ? 3.901 10.818 5.826 1.00 95.19 99 LEU A CA 1
ATOM 805 C C . LEU A 1 99 ? 5.108 10.754 6.756 1.00 95.19 99 LEU A C 1
ATOM 807 O O . LEU A 1 99 ? 5.075 11.254 7.878 1.00 95.19 99 LEU A O 1
ATOM 811 N N . ASP A 1 100 ? 6.175 10.126 6.286 1.00 90.00 100 ASP A N 1
ATOM 812 C CA . ASP A 1 100 ? 7.444 10.154 6.996 1.00 90.00 100 ASP A CA 1
ATOM 813 C C . ASP A 1 100 ? 8.000 11.588 7.029 1.00 90.00 100 ASP A C 1
ATOM 815 O O . ASP A 1 100 ? 8.078 12.244 5.990 1.00 90.00 100 ASP A O 1
ATOM 819 N N . GLY A 1 101 ? 8.372 12.080 8.214 1.00 90.00 101 GLY A N 1
ATOM 820 C CA . GLY A 1 101 ? 8.767 13.480 8.403 1.00 90.00 101 GLY A CA 1
ATOM 821 C C . GLY A 1 101 ? 10.038 13.873 7.644 1.00 90.00 101 GLY A C 1
ATOM 822 O O . GLY A 1 101 ? 10.157 15.015 7.208 1.00 90.00 101 GLY A O 1
ATOM 823 N N . ALA A 1 102 ? 10.954 12.924 7.433 1.00 90.38 102 ALA A N 1
ATOM 824 C CA . ALA A 1 102 ? 12.212 13.164 6.731 1.00 90.38 102 ALA A CA 1
ATOM 825 C C . ALA A 1 102 ? 12.065 13.033 5.207 1.00 90.38 102 ALA A C 1
ATOM 827 O O . ALA A 1 102 ? 12.607 13.835 4.448 1.00 90.38 102 ALA A O 1
ATOM 828 N N . THR A 1 103 ? 11.339 12.016 4.739 1.00 88.44 103 THR A N 1
ATOM 829 C CA . THR A 1 103 ? 11.254 11.682 3.308 1.00 88.44 103 THR A CA 1
ATOM 830 C C . THR A 1 103 ? 9.993 12.194 2.621 1.00 88.44 103 THR A C 1
ATOM 832 O O . THR A 1 103 ? 9.949 12.224 1.391 1.00 88.44 103 THR A O 1
ATOM 835 N N . ASN A 1 104 ? 8.974 12.613 3.376 1.00 90.75 104 ASN A N 1
ATOM 836 C CA . ASN A 1 104 ? 7.658 13.014 2.875 1.00 90.75 104 ASN A CA 1
ATOM 837 C C . ASN A 1 104 ? 6.981 11.921 2.015 1.00 90.75 104 ASN A C 1
ATOM 839 O O . ASN A 1 104 ? 6.285 12.197 1.034 1.00 90.75 104 ASN A O 1
ATOM 843 N N . ILE A 1 105 ? 7.220 10.650 2.356 1.00 90.62 105 ILE A N 1
ATOM 844 C CA . ILE A 1 105 ? 6.687 9.483 1.644 1.00 90.62 105 ILE A CA 1
ATOM 845 C C . ILE A 1 105 ? 5.682 8.748 2.534 1.00 90.62 105 ILE A C 1
ATOM 847 O O . ILE A 1 105 ? 5.918 8.512 3.717 1.00 90.62 105 ILE A O 1
ATOM 851 N N . ALA A 1 106 ? 4.560 8.331 1.942 1.00 93.12 106 ALA A N 1
ATOM 852 C CA . ALA A 1 106 ? 3.590 7.452 2.588 1.00 93.12 106 ALA A CA 1
ATOM 853 C C . ALA A 1 106 ? 4.040 5.986 2.477 1.00 93.12 106 ALA A C 1
ATOM 855 O O . ALA A 1 106 ? 4.019 5.414 1.383 1.00 93.12 106 ALA A O 1
ATOM 856 N N . LEU A 1 107 ? 4.387 5.353 3.601 1.00 93.25 107 LEU A N 1
ATOM 857 C CA . LEU A 1 107 ? 4.763 3.938 3.637 1.00 93.25 107 LEU A CA 1
ATOM 858 C C . LEU A 1 107 ? 3.617 3.077 4.181 1.00 93.25 107 LEU A C 1
ATOM 860 O O . LEU A 1 107 ? 3.253 3.142 5.355 1.00 93.25 107 LEU A O 1
ATOM 864 N N . ILE A 1 108 ? 3.048 2.236 3.316 1.00 93.50 108 ILE A N 1
ATOM 865 C CA . ILE A 1 108 ? 1.981 1.299 3.685 1.00 93.50 108 ILE A CA 1
ATOM 866 C C . ILE A 1 108 ? 2.607 -0.039 4.061 1.00 93.50 108 ILE A C 1
ATOM 868 O O . ILE A 1 108 ? 3.310 -0.652 3.259 1.00 93.50 108 ILE A O 1
ATOM 872 N N . ARG A 1 109 ? 2.307 -0.517 5.268 1.00 90.75 109 ARG A N 1
ATOM 873 C CA . ARG A 1 109 ? 2.699 -1.853 5.724 1.00 90.75 109 ARG A CA 1
ATOM 874 C C . ARG A 1 109 ? 1.573 -2.849 5.475 1.00 90.75 109 ARG A C 1
ATOM 876 O O . ARG A 1 109 ? 0.395 -2.515 5.627 1.00 90.75 109 ARG A O 1
ATOM 883 N N . SER A 1 110 ? 1.947 -4.075 5.123 1.00 89.50 110 SER A N 1
ATOM 884 C CA . SER A 1 110 ? 1.010 -5.193 5.134 1.00 89.50 110 SER A CA 1
ATOM 885 C C . SER A 1 110 ? 0.483 -5.434 6.548 1.00 89.50 110 SER A C 1
ATOM 887 O O . SER A 1 110 ? 1.091 -5.017 7.537 1.00 89.50 110 SER A O 1
ATOM 889 N N . LYS A 1 111 ? -0.644 -6.136 6.648 1.00 90.69 111 LYS A N 1
ATOM 890 C CA . LYS A 1 111 ? -1.218 -6.570 7.916 1.00 90.69 111 LYS A CA 1
ATOM 891 C C . LYS A 1 111 ? -0.136 -7.265 8.763 1.00 90.69 111 LYS A C 1
ATOM 893 O O . LYS A 1 111 ? 0.558 -8.145 8.243 1.00 90.69 111 LYS A O 1
ATOM 898 N N . PRO A 1 112 ? -0.010 -6.918 10.054 1.00 84.38 112 PRO A N 1
ATOM 899 C CA . PRO A 1 112 ? 0.793 -7.698 10.982 1.00 84.38 112 PRO A CA 1
ATOM 900 C C . PRO A 1 112 ? 0.328 -9.159 10.992 1.00 84.38 112 PRO A C 1
ATOM 902 O O . PRO A 1 112 ? -0.873 -9.441 11.037 1.00 84.38 112 PRO A O 1
ATOM 905 N N . SER A 1 113 ? 1.276 -10.088 10.945 1.00 82.56 113 SER A N 1
ATOM 906 C CA . SER A 1 113 ? 1.022 -11.520 11.096 1.00 82.56 113 SER A CA 1
ATOM 907 C C . SER A 1 113 ? 2.039 -12.109 12.064 1.00 82.56 113 SER A C 1
ATOM 909 O O . SER A 1 113 ? 3.168 -11.628 12.161 1.00 82.56 113 SER A O 1
ATOM 911 N N . TYR A 1 114 ? 1.628 -13.156 12.773 1.00 82.25 114 TYR A N 1
ATOM 912 C CA . TYR A 1 114 ? 2.504 -13.932 13.649 1.00 82.25 114 TYR A CA 1
ATOM 913 C C . TYR A 1 114 ? 2.940 -15.234 12.976 1.00 82.25 114 TYR A C 1
ATOM 915 O O . TYR A 1 114 ? 3.455 -16.116 13.643 1.00 82.25 114 TYR A O 1
ATOM 923 N N . ASP A 1 115 ? 2.764 -15.368 11.660 1.00 81.38 115 ASP A N 1
ATOM 924 C CA . ASP A 1 115 ? 2.937 -16.638 10.947 1.00 81.38 115 ASP A CA 1
ATOM 925 C C . ASP A 1 115 ? 4.359 -17.188 11.084 1.00 81.38 115 ASP A C 1
ATOM 927 O O . ASP A 1 115 ? 4.542 -18.385 11.272 1.00 81.38 115 ASP A O 1
ATOM 931 N N . ARG A 1 116 ? 5.373 -16.312 11.069 1.00 77.69 116 ARG A N 1
ATOM 932 C CA . ARG A 1 116 ? 6.772 -16.711 11.299 1.00 77.69 116 ARG A CA 1
ATOM 933 C C . ARG A 1 116 ? 7.022 -17.160 12.734 1.00 77.69 116 ARG A C 1
ATOM 935 O O . ARG A 1 116 ? 7.729 -18.138 12.938 1.00 77.69 116 ARG A O 1
ATOM 942 N N . PHE A 1 117 ? 6.448 -16.454 13.706 1.00 79.69 117 PHE A N 1
ATOM 943 C CA . PHE A 1 117 ? 6.557 -16.824 15.115 1.00 79.69 117 PHE A CA 1
ATOM 944 C C . PHE A 1 117 ? 5.835 -18.146 15.380 1.00 79.69 117 PHE A C 1
ATOM 946 O O . PHE A 1 117 ? 6.407 -19.040 15.980 1.00 79.69 117 PHE A O 1
ATOM 953 N N . ASN A 1 118 ? 4.631 -18.316 14.839 1.00 81.75 118 ASN A N 1
ATOM 954 C CA . ASN A 1 118 ? 3.878 -19.559 14.930 1.00 81.75 118 ASN A CA 1
ATOM 955 C C . ASN A 1 118 ? 4.627 -20.713 14.261 1.00 81.75 118 ASN A C 1
ATOM 957 O O . ASN A 1 118 ? 4.751 -21.765 14.869 1.00 81.75 118 ASN A O 1
ATOM 961 N N . ALA A 1 119 ? 5.183 -20.516 13.061 1.00 83.06 119 ALA A N 1
ATOM 962 C CA . ALA A 1 119 ? 5.997 -21.531 12.393 1.00 83.06 119 ALA A CA 1
ATOM 963 C C . ALA A 1 119 ? 7.240 -21.907 13.216 1.00 83.06 119 ALA A C 1
ATOM 965 O O . ALA A 1 119 ? 7.585 -23.082 13.297 1.00 83.06 119 ALA A O 1
ATOM 966 N N . PHE A 1 120 ? 7.880 -20.926 13.859 1.00 85.12 120 PHE A N 1
ATOM 967 C CA . PHE A 1 120 ? 8.967 -21.171 14.803 1.00 85.12 120 PHE A CA 1
ATOM 968 C C . PHE A 1 120 ? 8.486 -21.972 16.020 1.00 85.12 120 PHE A C 1
ATOM 970 O O . PHE A 1 120 ? 9.083 -22.996 16.330 1.00 85.12 120 PHE A O 1
ATOM 977 N N . CYS A 1 121 ? 7.381 -21.573 16.659 1.00 82.81 121 CYS A N 1
ATOM 978 C CA . CYS A 1 121 ? 6.775 -22.293 17.780 1.00 82.81 121 CYS A CA 1
ATOM 979 C C . CYS A 1 121 ? 6.407 -23.737 17.415 1.00 82.81 121 CYS A C 1
ATOM 981 O O . CYS A 1 121 ? 6.626 -24.646 18.210 1.00 82.81 121 CYS A O 1
ATOM 983 N N . THR A 1 122 ? 5.886 -23.975 16.211 1.00 82.31 122 THR A N 1
ATOM 984 C CA . THR A 1 122 ? 5.626 -25.326 15.703 1.00 82.31 122 THR A CA 1
ATOM 985 C C . THR A 1 122 ? 6.929 -26.108 15.536 1.00 82.31 122 THR A C 1
ATOM 987 O O . THR A 1 122 ? 7.045 -27.202 16.068 1.00 82.31 122 THR A O 1
ATOM 990 N N . ALA A 1 123 ? 7.953 -25.523 14.909 1.00 82.00 123 ALA A N 1
ATOM 991 C CA . ALA A 1 123 ? 9.237 -26.196 14.711 1.00 82.00 123 ALA A CA 1
ATOM 992 C C . ALA A 1 123 ? 9.938 -26.579 16.030 1.00 82.00 123 ALA A C 1
ATOM 994 O O . ALA A 1 123 ? 10.527 -27.654 16.118 1.00 82.00 123 ALA A O 1
ATOM 995 N N . ILE A 1 124 ? 9.869 -25.726 17.059 1.00 79.31 124 ILE A N 1
ATOM 996 C CA . ILE A 1 124 ? 10.448 -26.039 18.377 1.00 79.31 124 ILE A CA 1
ATOM 997 C C . ILE A 1 124 ? 9.590 -27.026 19.174 1.00 79.31 124 ILE A C 1
ATOM 999 O O . ILE A 1 124 ? 10.147 -27.833 19.905 1.00 79.31 124 ILE A O 1
ATOM 1003 N N . SER A 1 125 ? 8.260 -26.991 19.032 1.00 69.56 125 SER A N 1
ATOM 1004 C CA . SER A 1 125 ? 7.365 -27.918 19.747 1.00 69.56 125 SER A CA 1
ATOM 1005 C C . SER A 1 125 ? 7.394 -29.335 19.180 1.00 69.56 125 SER A C 1
ATOM 1007 O O . SER A 1 125 ? 7.171 -30.280 19.929 1.00 69.56 125 SER A O 1
ATOM 1009 N N . ASP A 1 126 ? 7.735 -29.486 17.898 1.00 64.75 126 ASP A N 1
ATOM 1010 C CA . ASP A 1 126 ? 8.021 -30.781 17.270 1.00 64.75 126 ASP A CA 1
ATOM 1011 C C . ASP A 1 126 ? 9.404 -31.340 17.665 1.00 64.75 126 ASP A C 1
ATOM 1013 O O . ASP A 1 126 ? 9.727 -32.486 17.352 1.00 64.75 126 ASP A O 1
ATOM 1017 N N . THR A 1 127 ? 10.237 -30.550 18.350 1.00 64.62 127 THR A N 1
ATOM 1018 C CA . THR A 1 127 ? 11.486 -31.039 18.937 1.00 64.62 127 THR A CA 1
ATOM 1019 C C . THR A 1 127 ? 11.164 -31.620 20.317 1.00 64.62 127 THR A C 1
ATOM 1021 O O . THR A 1 127 ? 10.640 -30.915 21.177 1.00 64.62 127 THR A O 1
ATOM 1024 N N . ASP A 1 128 ? 11.512 -32.889 20.563 1.00 56.31 128 ASP A N 1
ATOM 1025 C CA . ASP A 1 128 ? 11.280 -33.618 21.833 1.00 56.31 128 ASP A CA 1
ATOM 1026 C C . ASP A 1 128 ? 11.932 -32.961 23.083 1.00 56.31 128 ASP A C 1
ATOM 1028 O O . ASP A 1 128 ? 11.823 -33.464 24.202 1.00 56.31 128 ASP A O 1
ATOM 1032 N N . GLU A 1 129 ? 12.602 -31.819 22.912 1.00 57.47 129 GLU A N 1
ATOM 1033 C CA . GLU A 1 129 ? 13.281 -31.034 23.943 1.00 57.47 129 GLU A CA 1
ATOM 1034 C C . GLU A 1 129 ? 12.449 -29.857 24.480 1.00 57.47 129 GLU A C 1
ATOM 1036 O O . GLU A 1 129 ? 12.966 -29.043 25.246 1.00 57.47 129 GLU A O 1
ATOM 1041 N N . CYS A 1 130 ? 11.152 -29.760 24.162 1.00 51.72 130 CYS A N 1
ATOM 1042 C CA . CYS A 1 130 ? 10.227 -28.877 24.885 1.00 51.72 130 CYS A CA 1
ATOM 1043 C C . CYS A 1 130 ? 9.960 -29.406 26.310 1.00 51.72 130 CYS A C 1
ATOM 1045 O O . CYS A 1 130 ? 8.835 -29.722 26.702 1.00 51.72 130 CYS A O 1
ATOM 1047 N N . ARG A 1 131 ? 11.018 -29.497 27.120 1.00 57.00 131 ARG A N 1
ATOM 1048 C CA . ARG A 1 131 ? 10.920 -29.645 28.566 1.00 57.00 131 ARG A CA 1
ATOM 1049 C C . ARG A 1 131 ? 10.285 -28.357 29.080 1.00 57.00 131 ARG A C 1
ATOM 1051 O O . ARG A 1 131 ? 10.794 -27.269 28.822 1.00 57.00 131 ARG A O 1
ATOM 1058 N N . ILE A 1 132 ? 9.154 -28.469 29.773 1.00 59.34 132 ILE A N 1
ATOM 1059 C CA . ILE A 1 132 ? 8.613 -27.354 30.553 1.00 59.34 132 ILE A CA 1
ATOM 1060 C C . ILE A 1 132 ? 9.733 -26.942 31.511 1.00 59.34 132 ILE A C 1
ATOM 1062 O O . ILE A 1 132 ? 10.115 -27.736 32.371 1.00 59.34 132 ILE A O 1
ATOM 1066 N N . LEU A 1 133 ? 10.308 -25.758 31.295 1.00 56.94 133 LEU A N 1
ATOM 1067 C CA . LEU A 1 133 ? 11.312 -25.202 32.194 1.00 56.94 133 LEU A CA 1
ATOM 1068 C C . LEU A 1 133 ? 10.636 -25.011 33.553 1.00 56.94 133 LEU A C 1
ATOM 1070 O O . LEU A 1 133 ? 9.607 -24.340 33.654 1.00 56.94 133 LEU A O 1
ATOM 1074 N N . ASP A 1 134 ? 11.178 -25.671 34.569 1.00 57.28 134 ASP A N 1
ATOM 1075 C CA . ASP A 1 134 ? 10.731 -25.533 35.951 1.00 57.28 134 ASP A CA 1
ATOM 1076 C C . ASP A 1 134 ? 11.028 -24.096 36.422 1.00 57.28 134 ASP A C 1
ATOM 1078 O O . ASP A 1 134 ? 12.041 -23.497 36.060 1.00 57.28 134 ASP A O 1
ATOM 1082 N N . GLU A 1 135 ? 10.147 -23.536 37.246 1.00 58.91 135 GLU A N 1
ATOM 1083 C CA . GLU A 1 135 ? 10.335 -22.256 37.934 1.00 58.91 135 GLU A CA 1
ATOM 1084 C C . GLU A 1 135 ? 11.652 -22.192 38.735 1.00 58.91 135 GLU A C 1
ATOM 1086 O O . GLU A 1 135 ? 12.186 -21.103 38.958 1.00 58.91 135 GLU A O 1
ATOM 1091 N N . THR A 1 136 ? 12.232 -23.342 39.095 1.00 57.38 136 THR A N 1
ATOM 1092 C CA . THR A 1 136 ? 13.571 -23.439 39.699 1.00 57.38 136 THR A CA 1
ATOM 1093 C C . THR A 1 136 ? 14.731 -23.180 38.726 1.00 57.38 136 THR A C 1
ATOM 1095 O O . THR A 1 136 ? 15.765 -22.673 39.158 1.00 57.38 136 THR A O 1
ATOM 1098 N N . GLU A 1 137 ? 14.570 -23.443 37.425 1.00 57.78 137 GLU A N 1
ATOM 1099 C CA . GLU A 1 137 ? 15.590 -23.194 36.386 1.00 57.78 137 GLU A CA 1
ATOM 1100 C C . GLU A 1 137 ? 15.588 -21.734 35.891 1.00 57.78 137 GLU A C 1
ATOM 1102 O O . GLU A 1 137 ? 16.540 -21.298 35.247 1.00 57.78 137 GLU A O 1
ATOM 1107 N N . LEU A 1 138 ? 14.552 -20.953 36.230 1.00 57.09 138 LEU A N 1
ATOM 1108 C CA . LEU A 1 138 ? 14.458 -19.515 35.934 1.00 57.09 138 LEU A CA 1
ATOM 1109 C C . LEU A 1 138 ? 15.046 -18.625 37.049 1.00 57.09 138 LEU A C 1
ATOM 1111 O O . LEU A 1 138 ? 15.045 -17.397 36.944 1.00 57.09 138 LEU A O 1
ATOM 1115 N N . MET A 1 139 ? 15.533 -19.222 38.139 1.00 53.94 139 MET A N 1
ATOM 1116 C CA . MET A 1 139 ? 16.198 -18.488 39.213 1.00 53.94 139 MET A CA 1
ATOM 1117 C C . MET A 1 139 ? 17.616 -18.118 38.760 1.00 53.94 139 MET A C 1
ATOM 1119 O O . MET A 1 139 ? 18.441 -18.988 38.488 1.00 53.94 139 MET A O 1
ATOM 1123 N N . SER A 1 140 ? 17.907 -16.816 38.675 1.00 55.44 140 SER A N 1
ATOM 1124 C CA . SER A 1 140 ? 19.257 -16.305 38.415 1.00 55.44 140 SER A CA 1
ATOM 1125 C C . SER A 1 140 ? 20.257 -16.903 39.406 1.00 55.44 140 SER A C 1
ATOM 1127 O O . SER A 1 140 ? 19.938 -17.016 40.594 1.00 55.44 140 SER A O 1
ATOM 1129 N N . MET A 1 141 ? 21.463 -17.246 38.940 1.00 56.56 141 MET A N 1
ATOM 1130 C CA . MET A 1 141 ? 22.521 -17.772 39.808 1.00 56.56 141 MET A CA 1
ATOM 1131 C C . MET A 1 141 ? 22.710 -16.876 41.045 1.00 56.56 141 MET A C 1
ATOM 1133 O O . MET A 1 141 ? 22.660 -15.650 40.913 1.00 56.56 141 MET A O 1
ATOM 1137 N N . PRO A 1 142 ? 22.910 -17.452 42.245 1.00 53.53 142 PRO A N 1
ATOM 1138 C CA . PRO A 1 142 ? 23.142 -16.654 43.439 1.00 53.53 142 PRO A CA 1
ATOM 1139 C C . PRO A 1 142 ? 24.399 -15.803 43.237 1.00 53.53 142 PRO A C 1
ATOM 1141 O O . PRO A 1 142 ? 25.414 -16.305 42.753 1.00 53.53 142 PRO A O 1
ATOM 1144 N N . ALA A 1 143 ? 24.321 -14.520 43.596 1.00 52.56 143 ALA A N 1
ATOM 1145 C CA . ALA A 1 143 ? 25.445 -13.596 43.529 1.00 52.56 143 ALA A CA 1
ATOM 1146 C C . ALA A 1 143 ? 26.578 -14.102 44.436 1.00 52.56 143 ALA A C 1
ATOM 1148 O O . ALA A 1 143 ? 26.559 -13.920 45.652 1.00 52.56 143 ALA A O 1
ATOM 1149 N N . ALA A 1 144 ? 27.551 -14.791 43.848 1.00 55.66 144 ALA A N 1
ATOM 1150 C CA . ALA A 1 144 ? 28.689 -15.355 44.555 1.00 55.66 144 ALA A CA 1
ATOM 1151 C C . ALA A 1 144 ? 29.821 -14.328 44.673 1.00 55.66 144 ALA A C 1
ATOM 1153 O O . ALA A 1 144 ? 30.933 -14.597 44.246 1.00 55.66 144 ALA A O 1
ATOM 1154 N N . GLN A 1 145 ? 29.548 -13.155 45.250 1.00 47.47 145 GLN A N 1
ATOM 1155 C CA . GLN A 1 145 ? 30.595 -12.334 45.859 1.00 47.47 145 G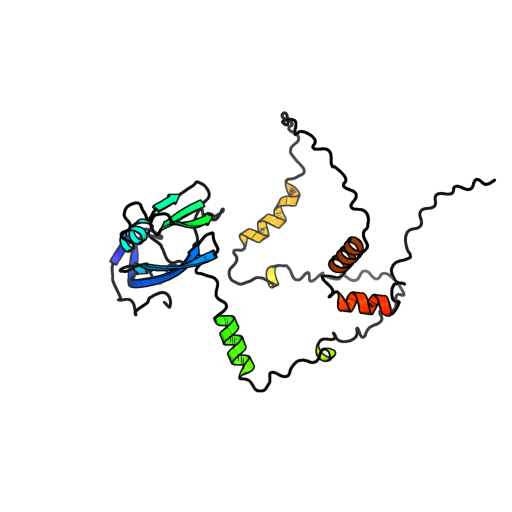LN A CA 1
ATOM 1156 C C . GLN A 1 145 ? 29.969 -11.274 46.768 1.00 47.47 145 GLN A C 1
ATOM 1158 O O . GLN A 1 145 ? 29.409 -10.282 46.311 1.00 47.47 145 GLN A O 1
ATOM 1163 N N . LEU A 1 146 ? 30.057 -11.504 48.079 1.00 52.28 146 LEU A N 1
ATOM 1164 C CA . LEU A 1 146 ? 29.912 -10.444 49.070 1.00 52.28 146 LEU A CA 1
ATOM 1165 C C . LEU A 1 146 ? 31.146 -9.552 48.919 1.00 52.28 146 LEU A C 1
ATOM 1167 O O . LEU A 1 146 ? 32.244 -9.950 49.309 1.00 52.28 146 LEU A O 1
ATOM 1171 N N . VAL A 1 147 ? 30.982 -8.395 48.283 1.00 49.00 147 VAL A N 1
ATOM 1172 C CA . VAL A 1 147 ? 32.007 -7.350 48.283 1.00 49.00 147 VAL A CA 1
ATOM 1173 C C . VAL A 1 147 ? 32.071 -6.821 49.714 1.00 49.00 147 VAL A C 1
ATOM 1175 O O . VAL A 1 147 ? 31.096 -6.270 50.218 1.00 49.00 147 VAL A O 1
ATOM 1178 N N . SER A 1 148 ? 33.178 -7.108 50.395 1.00 46.81 148 SER A N 1
ATOM 1179 C CA . SER A 1 148 ? 33.479 -6.566 51.718 1.00 46.81 148 SER A CA 1
ATOM 1180 C C . SER A 1 148 ? 33.836 -5.096 51.543 1.00 46.81 148 SER A C 1
ATOM 1182 O O . SER A 1 148 ? 34.805 -4.788 50.855 1.00 46.81 148 SER A O 1
ATOM 1184 N N . ASP A 1 149 ? 33.027 -4.224 52.131 1.00 51.53 149 ASP A N 1
ATOM 1185 C CA . ASP A 1 149 ? 33.233 -2.779 52.195 1.00 51.53 149 ASP A CA 1
ATOM 1186 C C . ASP A 1 149 ? 34.321 -2.491 53.236 1.00 51.53 149 ASP A C 1
ATOM 1188 O O . ASP A 1 149 ? 34.024 -2.414 54.426 1.00 51.53 149 ASP A O 1
ATOM 1192 N N . ASP A 1 150 ? 35.591 -2.483 52.818 1.00 54.06 150 ASP A N 1
ATOM 1193 C CA . ASP A 1 150 ? 36.657 -1.857 53.603 1.00 54.06 150 ASP A CA 1
ATOM 1194 C C . ASP A 1 150 ? 37.906 -1.536 52.756 1.00 54.06 150 ASP A C 1
ATOM 1196 O O . ASP A 1 150 ? 38.446 -2.397 52.059 1.00 54.06 150 ASP A O 1
ATOM 1200 N N . GLU A 1 151 ? 38.368 -0.296 52.941 1.00 51.16 151 GLU A N 1
ATOM 1201 C CA . GLU A 1 151 ? 39.692 0.288 52.666 1.00 51.16 151 GLU A CA 1
ATOM 1202 C C . GLU A 1 151 ? 40.044 0.850 51.261 1.00 51.16 151 GLU A C 1
ATOM 1204 O O . GLU A 1 151 ? 40.240 0.149 50.272 1.00 51.16 151 GLU A O 1
ATOM 1209 N N . GLU A 1 152 ? 40.251 2.175 51.301 1.00 44.59 152 GLU A N 1
ATOM 1210 C CA . GLU A 1 152 ? 41.170 3.046 50.548 1.00 44.59 152 GLU A CA 1
ATOM 1211 C C . GLU A 1 152 ? 41.030 3.233 49.023 1.00 44.59 152 GLU A C 1
ATOM 1213 O O . GLU A 1 152 ? 41.291 2.367 48.192 1.00 44.59 152 GLU A O 1
ATOM 1218 N N . LEU A 1 153 ? 40.727 4.491 48.673 1.00 54.91 153 LEU A N 1
ATOM 1219 C CA . LEU A 1 153 ? 40.753 5.074 47.335 1.00 54.91 153 LEU A CA 1
ATOM 1220 C C . LEU A 1 153 ? 42.141 4.927 46.689 1.00 54.91 153 LEU A C 1
ATOM 1222 O O . LEU A 1 153 ? 43.039 5.740 46.923 1.00 54.91 153 LEU A O 1
ATOM 1226 N N . ALA A 1 154 ? 42.281 3.931 45.821 1.00 44.59 154 ALA A N 1
ATOM 1227 C CA . ALA A 1 154 ? 43.256 3.946 44.745 1.00 44.59 154 ALA A CA 1
ATOM 1228 C C . ALA A 1 154 ? 42.533 4.335 43.450 1.00 44.59 154 ALA A C 1
ATOM 1230 O O . ALA A 1 154 ? 41.588 3.675 43.025 1.00 44.59 154 ALA A O 1
ATOM 1231 N N . ASP A 1 155 ? 42.975 5.453 42.883 1.00 50.59 155 ASP A N 1
ATOM 1232 C CA . ASP A 1 155 ? 42.599 5.982 41.575 1.00 50.59 155 ASP A CA 1
ATOM 1233 C C . ASP A 1 155 ? 42.999 4.944 40.509 1.00 50.59 155 ASP A C 1
ATOM 1235 O O . ASP A 1 155 ? 44.149 4.907 40.070 1.00 50.59 155 ASP A O 1
ATOM 1239 N N . ASP A 1 156 ? 42.079 4.043 40.163 1.00 38.53 156 ASP A N 1
ATOM 1240 C CA . ASP A 1 156 ? 42.244 3.092 39.067 1.00 38.53 156 ASP A CA 1
ATOM 1241 C C . ASP A 1 156 ? 41.159 3.375 38.024 1.00 38.53 156 ASP A C 1
ATOM 1243 O O . ASP A 1 156 ? 39.956 3.294 38.277 1.00 38.53 156 ASP A O 1
ATOM 1247 N N . ASP A 1 157 ? 41.644 3.787 36.859 1.00 45.75 157 ASP A N 1
ATOM 1248 C CA . ASP A 1 157 ? 40.927 4.241 35.675 1.00 45.75 157 ASP A CA 1
ATOM 1249 C C . ASP A 1 157 ? 39.997 3.131 35.151 1.00 45.75 157 ASP A C 1
ATOM 1251 O O . ASP A 1 157 ? 40.364 2.300 34.315 1.00 45.75 157 ASP A O 1
ATOM 1255 N N . ILE A 1 158 ? 38.771 3.086 35.681 1.00 39.97 158 ILE A N 1
ATOM 1256 C CA . ILE A 1 158 ? 37.680 2.304 35.105 1.00 39.97 158 ILE A CA 1
ATOM 1257 C C . ILE A 1 158 ? 37.252 3.057 33.852 1.00 39.97 158 ILE A C 1
ATOM 1259 O O . ILE A 1 158 ? 36.380 3.925 33.879 1.00 39.97 158 ILE A O 1
ATOM 1263 N N . SER A 1 159 ? 37.867 2.699 32.726 1.00 41.56 159 SER A N 1
ATOM 1264 C CA . SER A 1 159 ? 37.279 2.955 31.422 1.00 41.56 159 SER A CA 1
ATOM 1265 C C . SER A 1 159 ? 35.884 2.337 31.437 1.00 41.56 159 SER A C 1
ATOM 1267 O O . SER A 1 159 ? 35.740 1.111 31.383 1.00 41.56 159 SER A O 1
ATOM 1269 N N . GLU A 1 160 ? 34.857 3.174 31.554 1.00 41.88 160 GLU A N 1
ATOM 1270 C CA . GLU A 1 160 ? 33.489 2.759 31.316 1.00 41.88 160 GLU A CA 1
ATOM 1271 C C . GLU A 1 160 ? 33.422 2.241 29.880 1.00 41.88 160 GLU A C 1
ATOM 1273 O O . GLU A 1 160 ? 33.298 3.001 28.918 1.00 41.88 160 GLU A O 1
ATOM 1278 N N . ALA A 1 161 ? 33.474 0.920 29.724 1.00 40.75 161 ALA A N 1
ATOM 1279 C CA . ALA A 1 161 ? 32.823 0.266 28.608 1.00 40.75 161 ALA A CA 1
ATOM 1280 C C . ALA A 1 161 ? 31.315 0.458 28.814 1.00 40.75 161 ALA A C 1
ATOM 1282 O O . ALA A 1 161 ? 30.581 -0.458 29.179 1.00 40.75 161 ALA A O 1
ATOM 1283 N N . SER A 1 162 ? 30.863 1.699 28.625 1.00 44.09 162 SER A N 1
ATOM 1284 C CA . SER A 1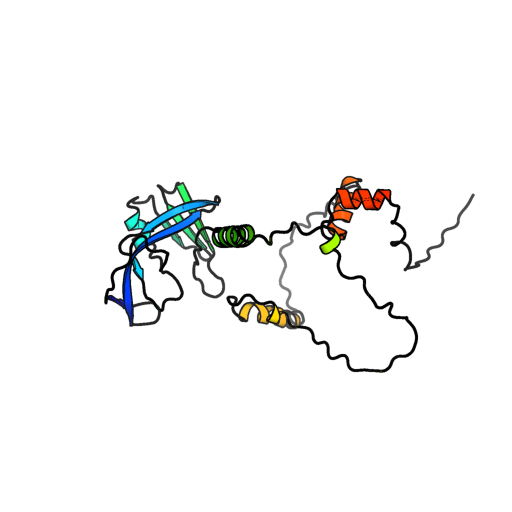 162 ? 29.500 1.970 28.234 1.00 44.09 162 SER A CA 1
ATOM 1285 C C . SER A 1 162 ? 29.346 1.260 26.897 1.00 44.09 162 SER A C 1
ATOM 1287 O O . SER A 1 162 ? 29.808 1.729 25.857 1.00 44.09 162 SER A O 1
ATOM 1289 N N . GLU A 1 163 ? 28.781 0.051 26.917 1.00 37.19 163 GLU A N 1
ATOM 1290 C CA . GLU A 1 163 ? 28.245 -0.514 25.687 1.00 37.19 163 GLU A CA 1
ATOM 1291 C C . GLU A 1 163 ? 27.251 0.516 25.163 1.00 37.19 163 GLU A C 1
ATOM 1293 O O . GLU A 1 163 ? 26.177 0.741 25.734 1.00 37.19 163 GLU A O 1
ATOM 1298 N N . SER A 1 164 ? 27.676 1.236 24.127 1.00 47.34 164 SER A N 1
ATOM 1299 C CA . SER A 1 164 ? 26.867 2.284 23.542 1.00 47.34 164 SER A CA 1
ATOM 1300 C C . SER A 1 164 ? 25.547 1.668 23.087 1.00 47.34 164 SER A C 1
ATOM 1302 O O . SER A 1 164 ? 25.493 0.533 22.605 1.00 47.34 164 SER A O 1
ATOM 1304 N N . ILE A 1 165 ? 24.475 2.453 23.156 1.00 50.06 165 ILE A N 1
ATOM 1305 C CA . ILE A 1 165 ? 23.131 2.099 22.671 1.00 50.06 165 ILE A CA 1
ATOM 1306 C C . ILE A 1 165 ? 23.157 1.542 21.222 1.00 50.06 165 ILE A C 1
ATOM 1308 O O . ILE A 1 165 ? 22.221 0.865 20.791 1.00 50.06 165 ILE A O 1
ATOM 1312 N N . ARG A 1 166 ? 24.254 1.753 20.477 1.00 48.09 166 ARG A N 1
ATOM 1313 C CA . ARG A 1 166 ? 24.505 1.230 19.130 1.00 48.09 166 ARG A CA 1
ATOM 1314 C C . ARG A 1 166 ? 24.559 -0.301 19.041 1.00 48.09 166 ARG A C 1
ATOM 1316 O O . ARG A 1 166 ? 24.182 -0.821 17.995 1.00 48.09 166 ARG A O 1
ATOM 1323 N N . GLU A 1 167 ? 24.953 -1.029 20.087 1.00 53.09 167 GLU A N 1
ATOM 1324 C CA . GLU A 1 167 ? 25.090 -2.501 20.019 1.00 53.09 167 GLU A CA 1
ATOM 1325 C C . GLU A 1 167 ? 23.758 -3.264 20.131 1.00 53.09 167 GLU A C 1
ATOM 1327 O O . GLU A 1 167 ? 23.675 -4.431 19.755 1.00 53.09 167 GLU A O 1
ATOM 1332 N N . ARG A 1 168 ? 22.667 -2.601 20.541 1.00 53.31 168 ARG A N 1
ATOM 1333 C CA . ARG A 1 168 ? 21.317 -3.202 20.641 1.00 53.31 168 ARG A CA 1
ATOM 1334 C C . ARG A 1 168 ? 20.424 -2.936 19.420 1.00 53.31 168 ARG A C 1
ATOM 1336 O O . ARG A 1 168 ? 19.201 -3.068 19.503 1.00 53.31 168 ARG A O 1
ATOM 1343 N N . ARG A 1 169 ? 20.999 -2.525 18.285 1.00 55.66 169 ARG A N 1
ATOM 1344 C CA . ARG A 1 169 ? 20.246 -2.018 17.128 1.00 55.66 169 ARG A CA 1
ATOM 1345 C C . ARG A 1 169 ? 19.624 -3.138 16.265 1.00 55.66 169 ARG A C 1
ATOM 1347 O O . ARG A 1 169 ? 20.337 -4.040 15.830 1.00 55.66 169 ARG A O 1
ATOM 1354 N N . PRO A 1 170 ? 18.329 -3.057 15.905 1.00 55.09 170 PRO A N 1
ATOM 1355 C CA . PRO A 1 170 ? 17.769 -3.807 14.779 1.00 55.09 170 PRO A CA 1
ATOM 1356 C C . PRO A 1 170 ? 18.392 -3.319 13.455 1.00 55.09 170 PRO A C 1
ATOM 1358 O O . PRO A 1 170 ? 18.492 -2.109 13.266 1.00 55.09 170 PRO A O 1
ATOM 1361 N N . PRO A 1 171 ? 18.759 -4.195 12.503 1.00 59.44 171 PRO A N 1
ATOM 1362 C CA . PRO A 1 171 ? 19.573 -3.837 11.328 1.00 59.44 171 PRO A CA 1
ATOM 1363 C C . PRO A 1 171 ? 18.952 -2.807 10.360 1.00 59.44 171 PRO A C 1
ATOM 1365 O O . PRO A 1 171 ? 19.627 -2.363 9.435 1.00 59.44 171 PRO A O 1
ATOM 1368 N N . ASP A 1 172 ? 17.697 -2.399 10.578 1.00 58.28 172 ASP A N 1
ATOM 1369 C CA . ASP A 1 172 ? 16.869 -1.702 9.590 1.00 58.28 172 ASP A CA 1
ATOM 1370 C C . ASP A 1 172 ? 16.550 -0.228 9.944 1.00 58.28 172 ASP A C 1
ATOM 1372 O O . ASP A 1 172 ? 15.796 0.418 9.213 1.00 58.28 172 ASP A O 1
ATOM 1376 N N . LEU A 1 173 ? 17.075 0.321 11.053 1.00 53.44 173 LEU A N 1
ATOM 1377 C CA . LEU A 1 173 ? 16.880 1.737 11.424 1.00 53.44 173 LEU A CA 1
ATOM 1378 C C . LEU A 1 173 ? 18.049 2.629 10.946 1.00 53.44 173 LEU A C 1
ATOM 1380 O O . LEU A 1 173 ? 19.204 2.272 11.185 1.00 53.44 173 LEU A O 1
ATOM 1384 N N . PRO A 1 174 ? 17.783 3.798 10.324 1.00 56.97 174 PRO A N 1
ATOM 1385 C CA . PRO A 1 174 ? 18.826 4.721 9.874 1.00 56.97 174 PRO A CA 1
ATOM 1386 C C . PRO A 1 174 ? 19.478 5.484 11.046 1.00 56.97 174 PRO A C 1
ATOM 1388 O O . PRO A 1 174 ? 18.793 5.869 11.992 1.00 56.97 174 PRO A O 1
ATOM 1391 N N . ASP A 1 175 ? 20.793 5.732 10.957 1.00 57.16 175 ASP A N 1
ATOM 1392 C CA . ASP A 1 175 ? 21.630 6.340 12.017 1.00 57.16 175 ASP A CA 1
ATOM 1393 C C . ASP A 1 175 ? 21.143 7.714 12.507 1.00 57.16 175 ASP A C 1
ATOM 1395 O O . ASP A 1 175 ? 21.257 8.036 13.688 1.00 57.16 175 ASP A O 1
ATOM 1399 N N . VAL A 1 176 ? 20.520 8.485 11.615 1.00 55.38 176 VAL A N 1
ATOM 1400 C CA . VAL A 1 176 ? 20.104 9.882 11.837 1.00 55.38 176 VAL A CA 1
ATOM 1401 C C . VAL A 1 176 ? 19.137 10.095 13.008 1.00 55.38 176 VAL A C 1
ATOM 1403 O O . VAL A 1 176 ? 19.083 11.191 13.545 1.00 55.38 176 VAL A O 1
ATOM 1406 N N . LEU A 1 177 ? 18.396 9.063 13.425 1.00 53.03 177 LEU A N 1
ATOM 1407 C CA . LEU A 1 177 ? 17.429 9.136 14.531 1.00 53.03 177 LEU A CA 1
ATOM 1408 C C . LEU A 1 177 ? 18.080 9.204 15.920 1.00 53.03 177 LEU A C 1
ATOM 1410 O O . LEU A 1 177 ? 17.416 9.577 16.883 1.00 53.03 177 LEU A O 1
ATOM 1414 N N . PHE A 1 178 ? 19.343 8.792 16.038 1.00 49.22 178 PHE A N 1
ATOM 1415 C CA . PHE A 1 178 ? 20.038 8.705 17.324 1.00 49.22 178 PHE A CA 1
ATOM 1416 C C . PHE A 1 178 ? 21.049 9.840 17.522 1.00 49.22 178 PHE A C 1
ATOM 1418 O O . PHE A 1 178 ? 21.292 10.217 18.662 1.00 49.22 178 PHE A O 1
ATOM 1425 N N . ASP A 1 179 ? 21.556 10.433 16.436 1.00 53.31 179 ASP A N 1
ATOM 1426 C CA . ASP A 1 179 ? 22.447 11.602 16.490 1.00 53.31 179 ASP A CA 1
ATOM 1427 C C . ASP A 1 179 ? 21.697 12.900 16.880 1.00 53.31 179 ASP A C 1
ATOM 1429 O O . ASP A 1 179 ? 22.299 13.819 17.438 1.00 53.31 179 ASP A O 1
ATOM 1433 N N . GLU A 1 180 ? 20.379 12.976 16.629 1.00 49.16 180 GLU A N 1
ATOM 1434 C CA . GLU A 1 180 ? 19.526 14.117 17.020 1.00 49.16 180 GLU A CA 1
ATOM 1435 C C . GLU A 1 180 ? 19.362 14.244 18.544 1.00 49.16 180 GLU A C 1
ATOM 1437 O O . GLU A 1 180 ? 19.268 15.356 19.054 1.00 49.16 180 GLU A O 1
ATOM 1442 N N . LEU A 1 181 ? 19.397 13.133 19.289 1.00 46.59 181 LEU A N 1
ATOM 1443 C CA . LEU A 1 181 ? 19.234 13.150 20.749 1.00 46.59 181 LEU A CA 1
ATOM 1444 C C . LEU A 1 181 ? 20.490 13.626 21.495 1.00 46.59 181 LEU A C 1
ATOM 1446 O O . LEU A 1 181 ? 20.379 14.063 22.636 1.00 46.59 181 LEU A O 1
ATOM 1450 N N . GLU A 1 182 ? 21.667 13.570 20.866 1.00 47.53 182 GLU A N 1
ATOM 1451 C CA . GLU A 1 182 ? 22.925 14.047 21.461 1.00 47.53 182 GLU A CA 1
ATOM 1452 C C . GLU A 1 182 ? 23.149 15.560 21.246 1.00 47.53 182 GLU A C 1
ATOM 1454 O O . GLU A 1 182 ? 24.003 16.151 21.902 1.00 47.53 182 GLU A O 1
ATOM 1459 N N . HIS A 1 183 ? 22.375 16.213 20.366 1.00 47.44 183 HIS A N 1
ATOM 1460 C CA . HIS A 1 183 ? 22.556 17.631 20.002 1.00 47.44 183 HIS A CA 1
ATOM 1461 C C . HIS A 1 183 ? 21.610 18.619 20.715 1.00 47.44 183 HIS A C 1
ATOM 1463 O O . HIS A 1 183 ? 21.796 19.833 20.594 1.00 47.44 183 HIS A O 1
ATOM 1469 N N . ASP A 1 184 ? 20.618 18.145 21.475 1.00 43.59 184 ASP A N 1
ATOM 1470 C CA . ASP A 1 184 ? 19.599 19.012 22.094 1.00 43.59 184 ASP A CA 1
ATOM 1471 C C . ASP A 1 184 ? 20.062 19.727 23.384 1.00 43.59 184 ASP A C 1
ATOM 1473 O O . ASP A 1 184 ? 19.424 20.693 23.823 1.00 43.59 184 ASP A O 1
ATOM 1477 N N . ASP A 1 185 ? 21.197 19.331 23.973 1.00 43.59 185 ASP A N 1
ATOM 1478 C CA . ASP A 1 185 ? 21.701 19.929 25.220 1.00 43.59 185 ASP A CA 1
ATOM 1479 C C . ASP A 1 185 ? 22.383 21.301 25.030 1.00 43.59 185 ASP A C 1
ATOM 1481 O O . ASP A 1 185 ? 22.452 22.097 25.971 1.00 43.59 185 ASP A O 1
ATOM 1485 N N . GLU A 1 186 ? 22.817 21.659 23.815 1.00 44.53 186 GLU A N 1
ATOM 1486 C CA . GLU A 1 186 ? 23.504 22.941 23.571 1.00 44.53 186 GLU A CA 1
ATOM 1487 C C . GLU A 1 186 ? 22.565 24.103 23.184 1.00 44.53 186 GLU A C 1
ATOM 1489 O O . GLU A 1 186 ? 22.924 25.273 23.350 1.00 44.53 186 GLU A O 1
ATOM 1494 N N . PHE A 1 187 ? 21.331 23.841 22.734 1.00 36.97 187 PHE A N 1
ATOM 1495 C CA . PHE A 1 187 ? 20.451 24.898 22.202 1.00 36.97 187 PHE A CA 1
ATOM 1496 C C . PHE A 1 187 ? 19.626 25.645 23.271 1.00 36.97 187 PHE A C 1
ATOM 1498 O O . PHE A 1 187 ? 19.063 26.711 23.006 1.00 36.97 187 PHE A O 1
ATOM 1505 N N . ARG A 1 188 ? 19.561 25.142 24.513 1.00 42.53 188 ARG A N 1
ATOM 1506 C CA . ARG A 1 188 ? 18.741 25.743 25.590 1.00 42.53 188 ARG A CA 1
ATOM 1507 C C . ARG A 1 188 ? 19.327 27.006 26.230 1.00 42.53 188 ARG A C 1
ATOM 1509 O O . ARG A 1 188 ? 18.598 27.703 26.934 1.00 42.53 188 ARG A O 1
ATOM 1516 N N . ASN A 1 189 ? 20.594 27.342 25.977 1.00 46.03 189 ASN A N 1
ATOM 1517 C CA . ASN A 1 189 ? 21.295 28.391 26.731 1.00 46.03 189 ASN A CA 1
ATOM 1518 C C . ASN A 1 189 ? 21.429 29.752 26.031 1.00 46.03 189 ASN A C 1
ATOM 1520 O O . ASN A 1 189 ? 22.033 30.659 26.603 1.00 46.03 189 ASN A O 1
ATOM 1524 N N . ASN A 1 190 ? 20.853 29.963 24.841 1.00 49.16 190 ASN A N 1
ATOM 1525 C CA . ASN A 1 190 ? 20.938 31.278 24.200 1.00 49.16 190 ASN A CA 1
ATOM 1526 C C . ASN A 1 190 ? 19.715 31.650 23.348 1.00 49.16 190 ASN A C 1
ATOM 1528 O O . ASN A 1 190 ? 19.748 31.551 22.127 1.00 49.16 190 ASN A O 1
ATOM 1532 N N . ALA A 1 191 ? 18.658 32.156 23.990 1.00 37.91 191 ALA A N 1
ATOM 1533 C CA . ALA A 1 191 ? 17.708 33.065 23.343 1.00 37.91 191 ALA A CA 1
ATOM 1534 C C . ALA A 1 191 ? 16.895 33.847 24.387 1.00 37.91 191 ALA A C 1
ATOM 1536 O O . ALA A 1 191 ? 15.758 33.517 24.718 1.00 37.91 191 ALA A O 1
ATOM 1537 N N . ASN A 1 192 ? 17.471 34.942 24.882 1.00 49.69 192 ASN A N 1
ATOM 1538 C CA . ASN A 1 192 ? 16.711 36.002 25.530 1.00 49.69 192 ASN A CA 1
ATOM 1539 C C . ASN A 1 192 ? 16.034 36.854 24.442 1.0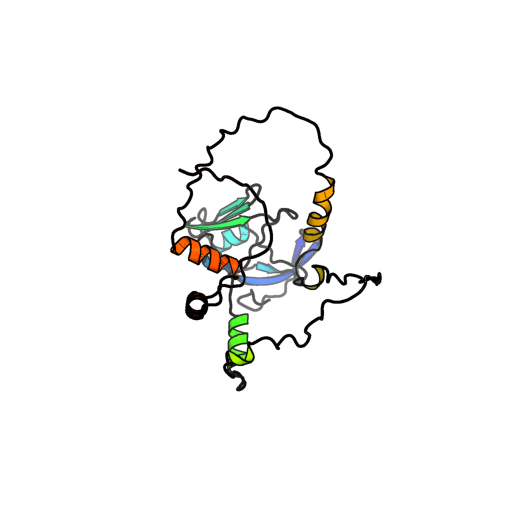0 49.69 192 ASN A C 1
ATOM 1541 O O . ASN A 1 192 ? 16.607 37.838 23.986 1.00 49.69 192 ASN A O 1
ATOM 1545 N N . THR A 1 193 ? 14.834 36.476 23.994 1.00 37.97 193 THR A N 1
ATOM 1546 C CA . THR A 1 193 ? 13.914 37.399 23.309 1.00 37.97 193 THR A CA 1
ATOM 1547 C C . THR A 1 193 ? 12.477 37.073 23.698 1.00 37.97 193 THR A C 1
ATOM 1549 O O . THR A 1 193 ? 11.910 36.049 23.336 1.00 37.97 193 THR A O 1
ATOM 1552 N N . ASN A 1 194 ? 11.892 37.970 24.484 1.00 43.91 194 ASN A N 1
ATOM 1553 C CA . ASN A 1 194 ? 10.477 37.971 24.815 1.00 43.91 194 ASN A CA 1
ATOM 1554 C C . ASN A 1 194 ? 9.715 38.629 23.653 1.00 43.91 194 ASN A C 1
ATOM 1556 O O . ASN A 1 194 ? 9.990 39.790 23.337 1.00 43.91 194 ASN A O 1
ATOM 1560 N N . PRO A 1 195 ? 8.721 37.948 23.067 1.00 39.84 195 PRO A N 1
ATOM 1561 C CA . PRO A 1 195 ? 7.492 38.662 22.757 1.00 39.84 195 PRO A CA 1
ATOM 1562 C C . PRO A 1 195 ? 6.254 37.908 23.266 1.00 39.84 195 PRO A C 1
ATOM 1564 O O . PRO A 1 195 ? 6.032 36.744 22.952 1.00 39.84 195 PRO A O 1
ATOM 1567 N N . ALA A 1 196 ? 5.473 38.630 24.075 1.00 45.09 196 ALA A N 1
ATOM 1568 C CA . ALA A 1 196 ? 4.067 38.433 24.440 1.00 45.09 196 ALA A CA 1
ATOM 1569 C C . ALA A 1 196 ? 3.492 37.008 24.285 1.00 45.09 196 ALA A C 1
ATOM 1571 O O . ALA A 1 196 ? 2.949 36.640 23.244 1.00 45.09 196 ALA A O 1
ATOM 1572 N N . ARG A 1 197 ? 3.520 36.237 25.380 1.00 40.91 197 ARG A N 1
ATOM 1573 C CA . ARG A 1 197 ? 2.750 34.991 25.500 1.00 40.91 197 ARG A CA 1
ATOM 1574 C C . ARG A 1 197 ? 1.242 35.302 25.498 1.00 40.91 197 ARG A C 1
ATOM 1576 O O . ARG A 1 197 ? 0.827 36.181 26.257 1.00 40.91 197 ARG A O 1
ATOM 1583 N N . PRO A 1 198 ? 0.404 34.579 24.733 1.00 37.56 198 PRO A N 1
ATOM 1584 C CA . PRO A 1 198 ? -1.024 34.549 25.012 1.00 37.56 198 PRO A CA 1
ATOM 1585 C C . PRO A 1 198 ? -1.231 33.951 26.409 1.00 37.56 198 PRO A C 1
ATOM 1587 O O . PRO A 1 198 ? -0.592 32.964 26.778 1.00 37.56 198 PRO A O 1
ATOM 1590 N N . ILE A 1 199 ? -2.088 34.596 27.200 1.00 39.94 199 ILE A N 1
ATOM 1591 C CA . ILE A 1 199 ? -2.488 34.139 28.531 1.00 39.94 199 ILE A CA 1
ATOM 1592 C C . ILE A 1 199 ? -3.183 32.787 28.349 1.00 39.94 199 ILE A C 1
ATOM 1594 O O . ILE A 1 199 ? -4.340 32.728 27.938 1.00 39.94 199 ILE A O 1
ATOM 1598 N N . TYR A 1 200 ? -2.468 31.699 28.631 1.00 36.53 200 TYR A N 1
ATOM 1599 C CA . TYR A 1 200 ? -3.105 30.425 28.920 1.00 36.53 200 TYR A CA 1
ATOM 1600 C C . TYR A 1 200 ? -3.919 30.629 30.194 1.00 36.53 200 TYR A C 1
ATOM 1602 O O . TYR A 1 200 ? -3.396 31.116 31.199 1.00 36.53 200 TYR A O 1
ATOM 1610 N N . SER A 1 201 ? -5.208 30.300 30.149 1.00 37.47 201 SER A N 1
ATOM 1611 C CA . SER A 1 201 ? -5.981 30.107 31.367 1.00 37.47 201 SER A CA 1
ATOM 1612 C C . SER A 1 201 ? -5.231 29.084 32.209 1.00 37.47 201 SER A C 1
ATOM 1614 O O . SER A 1 201 ? -5.082 27.939 31.782 1.00 37.47 201 SER A O 1
ATOM 1616 N N . VAL A 1 202 ? -4.728 29.519 33.364 1.00 45.25 202 VAL A N 1
ATOM 1617 C CA . VAL A 1 202 ? -4.280 28.627 34.429 1.00 45.25 202 VAL A CA 1
ATOM 1618 C C . VAL A 1 202 ? -5.504 27.796 34.782 1.00 45.25 202 VAL A C 1
ATOM 1620 O O . VAL A 1 202 ? -6.428 28.282 35.431 1.00 45.25 202 VAL A O 1
ATOM 1623 N N . VAL A 1 203 ? -5.561 26.584 34.240 1.00 40.75 203 VAL A N 1
ATOM 1624 C CA . VAL A 1 203 ? -6.441 25.549 34.764 1.00 40.75 203 VAL A CA 1
ATOM 1625 C C . VAL A 1 203 ? -5.913 25.317 36.178 1.00 40.75 203 VAL A C 1
ATOM 1627 O O . VAL A 1 203 ? -4.716 25.049 36.305 1.00 40.75 203 VAL A O 1
ATOM 1630 N N . PRO A 1 204 ? -6.717 25.529 37.234 1.00 44.03 204 PRO A N 1
ATOM 1631 C CA . PRO A 1 204 ? -6.294 25.132 38.562 1.00 44.03 204 PRO A CA 1
ATOM 1632 C C . PRO A 1 204 ? -5.914 23.657 38.477 1.00 44.03 204 PRO A C 1
ATOM 1634 O O . PRO A 1 204 ? -6.679 22.855 37.939 1.00 44.03 204 PRO A O 1
ATOM 1637 N N . GLU A 1 205 ? -4.715 23.314 38.937 1.00 43.31 205 GLU A N 1
ATOM 1638 C CA . GLU A 1 205 ? -4.431 21.935 39.299 1.00 43.31 205 GLU A CA 1
ATOM 1639 C C . GLU A 1 205 ? -5.407 21.609 40.425 1.00 43.31 205 GLU A C 1
ATOM 1641 O O . GLU A 1 205 ? -5.183 21.942 41.588 1.00 43.31 205 GLU A O 1
ATOM 1646 N N . ASP A 1 206 ? -6.551 21.037 40.060 1.00 48.94 206 ASP A N 1
ATOM 1647 C CA . ASP A 1 206 ? -7.341 20.283 41.007 1.00 48.94 206 ASP A CA 1
ATOM 1648 C C . ASP A 1 206 ? -6.448 19.098 41.379 1.00 48.94 206 ASP A C 1
ATOM 1650 O O . ASP A 1 206 ? -6.402 18.076 40.691 1.00 48.94 206 ASP A O 1
ATOM 1654 N N . GLU A 1 207 ? -5.672 19.269 42.450 1.00 49.69 207 GLU A N 1
ATOM 1655 C CA . GLU A 1 207 ? -5.169 18.159 43.238 1.00 49.69 207 GLU A CA 1
ATOM 1656 C C . GLU A 1 207 ? -6.403 17.409 43.753 1.00 49.69 207 GLU A C 1
ATOM 1658 O O . GLU A 1 207 ? -6.834 17.553 44.899 1.00 49.69 207 GLU A O 1
ATOM 1663 N N . GLU A 1 208 ? -7.000 16.570 42.906 1.00 49.00 208 GLU A N 1
ATOM 1664 C CA . GLU A 1 208 ? -7.671 15.387 43.402 1.00 49.00 208 GLU A CA 1
ATOM 1665 C C . GLU A 1 208 ? -6.572 14.550 44.050 1.00 49.00 208 GLU A C 1
ATOM 1667 O O . GLU A 1 208 ? -5.959 13.679 43.431 1.00 49.00 208 GLU A O 1
ATOM 1672 N N . VAL A 1 209 ? -6.294 14.864 45.319 1.00 55.94 209 VAL A N 1
ATOM 1673 C CA . VAL A 1 209 ? -5.604 13.993 46.255 1.00 55.94 209 VAL A CA 1
ATOM 1674 C C . VAL A 1 209 ? -6.440 12.725 46.271 1.00 55.94 209 VAL A C 1
ATOM 1676 O O . VAL A 1 209 ? -7.395 12.597 47.040 1.00 55.94 209 VAL A O 1
ATOM 1679 N N . GLN A 1 210 ? -6.137 11.804 45.352 1.00 51.91 210 GLN A N 1
ATOM 1680 C CA . GLN A 1 210 ? -6.662 10.459 45.395 1.00 51.91 210 GLN A CA 1
ATOM 1681 C C . GLN A 1 210 ? -6.249 9.949 46.762 1.00 51.91 210 GLN A C 1
ATOM 1683 O O . GLN A 1 210 ? -5.071 9.696 47.021 1.00 51.91 210 GLN A O 1
ATOM 1688 N N . GLN A 1 211 ? -7.224 9.893 47.670 1.00 56.06 211 GLN A N 1
ATOM 1689 C CA . GLN A 1 211 ? -7.032 9.324 48.990 1.00 56.06 211 GLN A CA 1
ATOM 1690 C C . GLN A 1 211 ? -6.308 7.999 48.780 1.00 56.06 211 GLN A C 1
ATOM 1692 O O . GLN A 1 211 ? -6.674 7.251 47.869 1.00 56.06 211 GLN A O 1
ATOM 1697 N N . GLN A 1 212 ? -5.255 7.740 49.559 1.00 59.62 212 GLN A N 1
ATOM 1698 C CA . GLN A 1 212 ? -4.496 6.494 49.494 1.00 59.62 212 GLN A CA 1
ATOM 1699 C C . GLN A 1 212 ? -5.422 5.325 49.846 1.00 59.62 212 GLN A C 1
ATOM 1701 O O . GLN A 1 212 ? -5.473 4.843 50.975 1.00 59.62 212 GLN A O 1
ATOM 1706 N N . THR A 1 213 ? -6.199 4.882 48.866 1.00 76.75 213 THR A N 1
ATOM 1707 C CA . THR A 1 213 ? -6.999 3.680 48.969 1.00 76.75 213 THR A CA 1
ATOM 1708 C C . THR A 1 213 ? -6.032 2.496 49.006 1.00 76.75 213 THR A C 1
ATOM 1710 O O . THR A 1 213 ? -4.971 2.544 48.369 1.00 76.75 213 THR A O 1
ATOM 1713 N N . PRO A 1 214 ? -6.365 1.407 49.714 1.00 74.56 214 PRO A N 1
ATOM 1714 C CA . PRO A 1 214 ? -5.556 0.187 49.690 1.00 74.56 214 PRO A CA 1
ATOM 1715 C C . PRO A 1 214 ? -5.270 -0.309 48.263 1.00 74.56 214 PRO A C 1
ATOM 1717 O O . PRO A 1 214 ? -4.207 -0.856 47.982 1.00 74.56 214 PRO A O 1
ATOM 1720 N N . GLN A 1 215 ? -6.200 -0.066 47.338 1.00 71.44 215 GLN A N 1
ATOM 1721 C CA . GLN A 1 215 ? -6.080 -0.373 45.917 1.00 71.44 215 GLN A CA 1
ATOM 1722 C C . GLN A 1 215 ? -5.037 0.513 45.223 1.00 71.44 215 GLN A C 1
ATOM 1724 O O . GLN A 1 215 ? -4.237 0.002 44.443 1.00 71.44 215 GLN A O 1
ATOM 1729 N N . ALA A 1 216 ? -4.999 1.814 45.527 1.00 76.94 216 ALA A N 1
ATOM 1730 C CA . ALA A 1 216 ? -3.983 2.727 45.008 1.00 76.94 216 ALA A CA 1
ATOM 1731 C C . ALA A 1 216 ? -2.584 2.392 45.549 1.00 76.94 216 ALA A C 1
ATOM 1733 O O . ALA A 1 216 ? -1.620 2.394 44.788 1.00 76.94 216 ALA A O 1
ATOM 1734 N N . GLN A 1 217 ? -2.471 2.024 46.831 1.00 75.19 217 GLN A N 1
ATOM 1735 C CA . GLN A 1 217 ? -1.201 1.572 47.416 1.00 75.19 217 GLN A CA 1
ATOM 1736 C C . GLN A 1 217 ? -0.713 0.267 46.776 1.00 75.19 217 GLN A C 1
ATOM 1738 O O . GLN A 1 217 ? 0.458 0.145 46.421 1.00 75.19 217 GLN A O 1
ATOM 1743 N N . PHE A 1 218 ? -1.616 -0.694 46.570 1.00 80.38 218 PHE A N 1
ATOM 1744 C CA . PHE A 1 218 ? -1.313 -1.931 45.854 1.00 80.38 218 PHE A CA 1
ATOM 1745 C C . PHE A 1 218 ? -0.824 -1.650 44.428 1.00 80.38 218 PHE A C 1
ATOM 1747 O O . PHE A 1 218 ? 0.166 -2.228 43.984 1.00 80.38 218 PHE A O 1
ATOM 1754 N N . LEU A 1 219 ? -1.496 -0.744 43.717 1.00 80.62 219 LEU A N 1
ATOM 1755 C CA . LEU A 1 219 ? -1.140 -0.373 42.355 1.00 80.62 219 LEU A CA 1
ATOM 1756 C C . LEU A 1 219 ? 0.227 0.335 42.304 1.00 80.62 219 LEU A C 1
ATOM 1758 O O . LEU A 1 219 ? 1.052 0.009 41.454 1.00 80.62 219 LEU A O 1
ATOM 1762 N N . ALA A 1 220 ? 0.506 1.230 43.253 1.00 78.31 220 ALA A N 1
ATOM 1763 C CA . ALA A 1 220 ? 1.807 1.879 43.397 1.00 78.31 220 ALA A CA 1
ATOM 1764 C C . ALA A 1 220 ? 2.934 0.864 43.651 1.00 78.31 220 ALA A C 1
ATOM 1766 O O . ALA A 1 220 ? 3.991 0.954 43.030 1.00 78.31 220 ALA A O 1
ATOM 1767 N N . LEU A 1 221 ? 2.700 -0.141 44.502 1.00 74.50 221 LEU A N 1
ATOM 1768 C CA . LEU A 1 221 ? 3.655 -1.230 44.735 1.00 74.50 221 LEU A CA 1
ATOM 1769 C C . LEU A 1 221 ? 3.852 -2.102 43.487 1.00 74.50 221 LEU A C 1
ATOM 1771 O O . LEU A 1 221 ? 4.985 -2.449 43.160 1.00 74.50 221 LEU A O 1
ATOM 1775 N N . HIS A 1 222 ? 2.780 -2.408 42.753 1.00 81.81 222 HIS A N 1
ATOM 1776 C CA . HIS A 1 222 ? 2.850 -3.171 41.506 1.00 81.81 222 HIS A CA 1
ATOM 1777 C C . HIS A 1 222 ? 3.726 -2.467 40.460 1.00 81.81 222 HIS A C 1
ATOM 1779 O O . HIS A 1 222 ? 4.592 -3.106 39.865 1.00 81.81 222 HIS A O 1
ATOM 1785 N N . TYR A 1 223 ? 3.564 -1.150 40.286 1.00 76.75 223 TYR A N 1
ATOM 1786 C CA . TYR A 1 223 ? 4.424 -0.361 39.398 1.00 76.75 223 TYR A CA 1
ATOM 1787 C C . TYR A 1 223 ? 5.862 -0.256 39.921 1.00 76.75 223 TYR A C 1
ATOM 1789 O O . TYR A 1 223 ? 6.802 -0.469 39.157 1.00 76.75 223 TYR A O 1
ATOM 1797 N N . LYS A 1 224 ? 6.049 0.002 41.225 1.00 80.00 224 LYS A N 1
ATOM 1798 C CA . LYS A 1 224 ? 7.376 0.105 41.861 1.00 80.00 224 LYS A CA 1
ATOM 1799 C C . LYS A 1 224 ? 8.204 -1.172 41.698 1.00 80.00 224 LYS A C 1
ATOM 1801 O O . LYS A 1 224 ? 9.420 -1.101 41.565 1.00 80.00 224 LYS A O 1
ATOM 1806 N N . HIS A 1 225 ? 7.553 -2.332 41.679 1.00 75.50 225 HIS A N 1
ATOM 1807 C CA . HIS A 1 225 ? 8.200 -3.635 41.531 1.00 75.50 225 HIS A CA 1
ATOM 1808 C C . HIS A 1 225 ? 8.072 -4.219 40.116 1.00 75.50 225 HIS A C 1
ATOM 1810 O O . HIS A 1 225 ? 7.961 -5.435 39.966 1.00 75.50 225 HIS A O 1
ATOM 1816 N N . ALA A 1 226 ? 8.090 -3.362 39.088 1.00 77.62 226 ALA A N 1
ATOM 1817 C CA . ALA A 1 226 ? 8.133 -3.760 37.678 1.00 77.62 226 ALA A CA 1
ATOM 1818 C C . ALA A 1 226 ? 7.027 -4.757 37.286 1.00 77.62 226 ALA A C 1
ATOM 1820 O O . ALA A 1 226 ? 7.273 -5.765 36.629 1.00 77.62 226 ALA A O 1
ATOM 1821 N N . HIS A 1 227 ? 5.794 -4.467 37.702 1.00 81.62 227 HIS A N 1
ATOM 1822 C CA . HIS A 1 227 ? 4.608 -5.274 37.424 1.00 81.62 227 HIS A CA 1
ATOM 1823 C C . HIS A 1 227 ? 4.606 -6.666 38.063 1.00 81.62 227 HIS A C 1
ATOM 1825 O O . HIS A 1 227 ? 4.109 -7.636 37.485 1.00 81.62 227 HIS A O 1
ATOM 1831 N N . LEU A 1 228 ? 5.107 -6.773 39.294 1.00 77.62 228 LEU A N 1
ATOM 1832 C CA . LEU A 1 228 ? 5.040 -8.014 40.060 1.00 77.62 228 LEU A CA 1
ATOM 1833 C C . LEU A 1 228 ? 3.597 -8.545 40.144 1.00 77.62 228 LEU A C 1
ATOM 1835 O O . LEU A 1 228 ? 2.676 -7.817 40.521 1.00 77.62 228 LEU A O 1
ATOM 1839 N N . LEU A 1 229 ? 3.400 -9.829 39.834 1.00 78.75 229 LEU A N 1
ATOM 1840 C CA . LEU A 1 229 ? 2.080 -10.464 39.880 1.00 78.75 229 LEU A CA 1
ATOM 1841 C C . LEU A 1 229 ? 1.411 -10.287 41.263 1.00 78.75 229 LEU A C 1
ATOM 1843 O O . LEU A 1 229 ? 2.084 -10.443 42.291 1.00 78.75 229 LEU A O 1
ATOM 1847 N N . PRO A 1 230 ? 0.086 -10.035 41.316 1.00 76.38 230 PRO A N 1
ATOM 1848 C CA . PRO A 1 230 ? -0.666 -9.851 42.562 1.00 76.38 230 PRO A CA 1
ATOM 1849 C C . PRO A 1 230 ? -0.438 -10.947 43.607 1.00 76.38 230 PRO A C 1
ATOM 1851 O O . PRO A 1 230 ? -0.293 -10.662 44.795 1.00 76.38 230 PRO A O 1
ATOM 1854 N N . GLU A 1 231 ? -0.360 -12.201 43.165 1.00 75.50 231 GLU A N 1
ATOM 1855 C CA . GLU A 1 231 ? -0.172 -13.373 44.027 1.00 75.50 231 GLU A CA 1
ATOM 1856 C C . GLU A 1 231 ? 1.192 -13.365 44.722 1.00 75.50 231 GLU A C 1
ATOM 1858 O O . GLU A 1 231 ? 1.304 -13.713 45.899 1.00 75.50 231 GLU A O 1
ATOM 1863 N N . LYS A 1 232 ? 2.225 -12.877 44.028 1.00 73.12 232 LYS A N 1
ATOM 1864 C CA . LYS A 1 232 ? 3.576 -12.743 44.574 1.00 73.12 232 LYS A CA 1
ATOM 1865 C C . LYS A 1 232 ? 3.643 -11.610 45.598 1.00 73.12 232 LYS A C 1
ATOM 1867 O O . LYS A 1 232 ? 4.262 -11.786 46.643 1.00 73.12 232 LYS A O 1
ATOM 1872 N N . MET A 1 233 ? 2.936 -10.498 45.372 1.00 74.88 233 MET A N 1
ATOM 1873 C CA . MET A 1 233 ? 2.822 -9.426 46.375 1.00 74.88 233 MET A CA 1
ATOM 1874 C C . MET A 1 233 ? 2.066 -9.889 47.629 1.00 74.88 233 MET A C 1
ATOM 1876 O O . MET A 1 233 ? 2.478 -9.579 48.744 1.00 74.88 233 MET A O 1
ATOM 1880 N N . GLN A 1 234 ? 1.017 -10.704 47.475 1.00 75.50 234 GLN A N 1
ATOM 1881 C CA . GLN A 1 234 ? 0.314 -11.314 48.611 1.00 75.50 234 GLN A CA 1
ATOM 1882 C C . GLN A 1 234 ? 1.195 -12.317 49.369 1.00 75.50 234 GLN A C 1
ATOM 1884 O O . GLN A 1 234 ? 1.153 -12.368 50.598 1.00 75.50 234 GLN A O 1
ATOM 1889 N N . ALA A 1 235 ? 2.011 -13.102 48.661 1.00 73.19 235 ALA A N 1
ATOM 1890 C CA . ALA A 1 235 ? 2.960 -14.025 49.275 1.00 73.19 235 ALA A CA 1
ATOM 1891 C C . ALA A 1 235 ? 4.068 -13.291 50.053 1.00 73.19 235 ALA A C 1
ATOM 1893 O O . ALA A 1 235 ? 4.429 -13.734 51.142 1.00 73.19 235 ALA A O 1
ATOM 1894 N N . LEU A 1 236 ? 4.561 -12.159 49.535 1.00 69.44 236 LEU A N 1
ATOM 1895 C CA . LEU A 1 236 ? 5.528 -11.292 50.219 1.00 69.44 236 LEU A CA 1
ATOM 1896 C C . LEU A 1 236 ? 4.925 -10.652 51.476 1.00 69.44 236 LEU A C 1
ATOM 1898 O O . LEU A 1 236 ? 5.539 -10.708 52.539 1.00 69.44 236 LEU A O 1
ATOM 1902 N N . ALA A 1 237 ? 3.690 -10.147 51.388 1.00 69.06 237 ALA A N 1
ATOM 1903 C CA . ALA A 1 237 ? 2.972 -9.586 52.533 1.00 69.06 237 ALA A CA 1
ATOM 1904 C C . ALA A 1 237 ? 2.737 -10.623 53.648 1.00 69.06 237 ALA A C 1
ATOM 1906 O O . ALA A 1 237 ? 2.901 -10.321 54.826 1.00 69.06 237 ALA A O 1
ATOM 1907 N N . ARG A 1 238 ? 2.416 -11.876 53.293 1.00 69.44 238 ARG A N 1
ATOM 1908 C CA . ARG A 1 238 ? 2.228 -12.979 54.259 1.00 69.44 238 ARG A CA 1
ATOM 1909 C C . ARG A 1 238 ? 3.517 -13.418 54.958 1.00 69.44 238 ARG A C 1
ATOM 1911 O O . ARG A 1 238 ? 3.432 -14.049 56.006 1.00 69.44 238 ARG A O 1
ATOM 1918 N N . ARG A 1 239 ? 4.689 -13.135 54.377 1.00 67.25 239 ARG A N 1
ATOM 1919 C 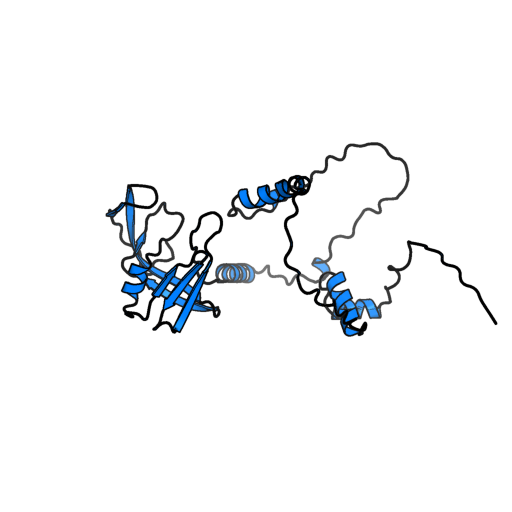CA . ARG A 1 239 ? 6.001 -13.534 54.916 1.00 67.25 239 ARG A CA 1
ATOM 1920 C C . ARG A 1 239 ? 6.654 -12.472 55.809 1.00 67.25 239 ARG A C 1
ATOM 1922 O O . ARG A 1 239 ? 7.684 -12.773 56.394 1.00 67.25 239 ARG A O 1
ATOM 1929 N N . GLY A 1 240 ? 6.068 -11.277 55.945 1.00 59.34 240 GLY A N 1
ATOM 1930 C CA . GLY A 1 240 ? 6.530 -10.250 56.891 1.00 59.34 240 GLY A CA 1
ATOM 1931 C C . GLY A 1 240 ? 7.810 -9.497 56.501 1.00 59.34 240 GLY A C 1
ATOM 1932 O O . GLY A 1 240 ? 8.315 -8.722 57.303 1.00 59.34 240 GLY A O 1
ATOM 1933 N N . ASN A 1 241 ? 8.326 -9.657 55.279 1.00 51.25 241 ASN A N 1
ATOM 1934 C CA . ASN A 1 241 ? 9.533 -8.957 54.818 1.00 51.25 241 ASN A CA 1
ATOM 1935 C C . ASN A 1 241 ? 9.225 -7.516 54.353 1.00 51.25 241 ASN A C 1
ATOM 1937 O O . ASN A 1 241 ? 9.375 -7.198 53.174 1.00 51.25 241 ASN A O 1
ATOM 1941 N N . GLN A 1 242 ? 8.767 -6.652 55.264 1.00 50.59 242 GLN A N 1
ATOM 1942 C CA . GLN A 1 242 ? 8.660 -5.197 55.040 1.00 50.59 242 GLN A CA 1
ATOM 1943 C C . GLN A 1 242 ? 9.812 -4.392 55.674 1.00 50.59 242 GLN A C 1
ATOM 1945 O O . GLN A 1 242 ? 9.930 -3.198 55.410 1.00 50.59 242 GLN A O 1
ATOM 1950 N N . GLU A 1 243 ? 10.707 -5.026 56.437 1.00 44.50 243 GLU A N 1
ATOM 1951 C CA . GLU A 1 243 ? 11.812 -4.371 57.162 1.00 44.50 243 GLU A CA 1
ATOM 1952 C C . GLU A 1 243 ? 13.048 -4.077 56.289 1.00 44.50 243 GLU A C 1
ATOM 1954 O O . GLU A 1 243 ? 14.172 -4.446 56.611 1.00 44.50 243 GLU A O 1
ATOM 1959 N N . GLY A 1 244 ? 12.844 -3.410 55.154 1.00 42.41 244 GLY A N 1
ATOM 1960 C CA . GLY A 1 244 ? 13.931 -2.878 54.321 1.00 42.41 244 GLY A CA 1
ATOM 1961 C C . GLY A 1 244 ? 13.688 -1.453 53.821 1.00 42.41 244 GLY A C 1
ATOM 1962 O O . GLY A 1 244 ? 14.367 -1.013 52.901 1.00 42.41 244 GLY A O 1
ATOM 1963 N N . MET A 1 245 ? 12.688 -0.746 54.361 1.00 46.38 245 MET A N 1
ATOM 1964 C CA . MET A 1 245 ? 12.290 0.596 53.903 1.00 46.38 245 MET A CA 1
ATOM 1965 C C . MET A 1 245 ? 12.253 1.654 55.014 1.00 46.38 245 MET A C 1
ATOM 1967 O O . MET A 1 245 ? 11.572 2.662 54.870 1.00 46.38 245 MET A O 1
ATOM 1971 N N . GLU A 1 246 ? 13.006 1.472 56.096 1.00 45.25 246 GLU A N 1
ATOM 1972 C CA . GLU A 1 246 ? 13.206 2.525 57.095 1.00 45.25 246 GLU A CA 1
ATOM 1973 C C . GLU A 1 246 ? 14.673 2.547 57.520 1.00 45.25 246 GLU A C 1
ATOM 1975 O O . GLU A 1 246 ? 15.098 1.708 58.307 1.00 45.25 246 GLU A O 1
ATOM 1980 N N . ASN A 1 247 ? 15.453 3.456 56.924 1.00 39.50 247 ASN A N 1
ATOM 1981 C CA . ASN A 1 247 ? 16.467 4.297 57.576 1.00 39.50 247 ASN A CA 1
ATOM 1982 C C . ASN A 1 247 ? 17.434 4.861 56.532 1.00 39.50 247 ASN A C 1
ATOM 1984 O O . ASN A 1 247 ? 18.305 4.148 56.058 1.00 39.50 247 ASN A O 1
ATOM 1988 N N . GLU A 1 248 ? 17.276 6.145 56.209 1.00 35.66 248 GLU A N 1
ATOM 1989 C CA . GLU A 1 248 ? 18.358 7.139 56.159 1.00 35.66 248 GLU A CA 1
ATOM 1990 C C . GLU A 1 248 ? 17.757 8.498 55.773 1.00 35.66 248 GLU A C 1
ATOM 1992 O O . GLU A 1 248 ? 17.060 8.622 54.769 1.00 35.66 248 GLU A O 1
ATOM 1997 N N . GLY A 1 249 ? 17.991 9.522 56.598 1.00 31.41 249 GLY A N 1
ATOM 1998 C CA . GLY A 1 249 ? 17.581 10.896 56.289 1.00 31.41 249 GLY A CA 1
ATOM 1999 C C . GLY A 1 249 ? 16.856 11.622 57.415 1.00 31.41 249 GLY A C 1
ATOM 2000 O O . GLY A 1 249 ? 15.757 12.138 57.239 1.00 31.41 249 GLY A O 1
ATOM 2001 N N . THR A 1 250 ? 17.490 11.676 58.579 1.00 36.66 250 THR A N 1
ATOM 2002 C CA . THR A 1 250 ? 17.197 12.583 59.687 1.00 36.66 250 THR A CA 1
ATOM 2003 C C . THR A 1 250 ? 16.982 14.020 59.189 1.00 36.66 250 THR A C 1
ATOM 2005 O O . THR A 1 250 ? 17.906 14.641 58.674 1.00 36.66 250 THR A O 1
ATOM 2008 N N . ASN A 1 251 ? 15.804 14.597 59.429 1.00 31.97 251 ASN A N 1
ATOM 2009 C CA . ASN A 1 251 ? 15.674 16.038 59.631 1.00 31.97 251 ASN A CA 1
ATOM 2010 C C . ASN A 1 251 ? 14.805 16.286 60.863 1.00 31.97 251 ASN A C 1
ATOM 2012 O O . ASN A 1 251 ? 13.603 16.027 60.887 1.00 31.97 251 ASN A O 1
ATOM 2016 N N . GLN A 1 252 ? 15.478 16.738 61.918 1.00 36.56 252 GLN A N 1
ATOM 2017 C CA . GLN A 1 252 ? 14.893 17.175 63.175 1.00 36.56 252 GLN A CA 1
ATOM 2018 C C . GLN A 1 252 ? 13.985 18.385 62.939 1.00 36.56 252 GLN A C 1
ATOM 2020 O O . GLN A 1 252 ? 14.453 19.397 62.430 1.00 36.56 252 GLN A O 1
ATOM 2025 N N . LEU A 1 253 ? 12.750 18.340 63.439 1.00 29.70 253 LEU A N 1
ATOM 2026 C CA . LEU A 1 253 ? 12.084 19.530 63.967 1.00 29.70 253 LEU A CA 1
ATOM 2027 C C . LEU A 1 253 ? 11.363 19.163 65.268 1.00 29.70 253 LEU A C 1
ATOM 2029 O O . LEU A 1 253 ? 10.396 18.409 65.306 1.00 29.70 253 LEU A O 1
ATOM 2033 N N . ILE A 1 254 ? 11.925 19.698 66.346 1.00 39.12 254 ILE A N 1
ATOM 2034 C CA . ILE A 1 254 ? 11.455 19.654 67.727 1.00 39.12 254 ILE A CA 1
ATOM 2035 C C . ILE A 1 254 ? 10.163 20.465 67.839 1.00 39.12 254 ILE A C 1
ATOM 2037 O O . ILE A 1 254 ? 10.193 21.649 67.522 1.00 39.12 254 ILE A O 1
ATOM 2041 N N . LEU A 1 255 ? 9.096 19.896 68.411 1.00 29.97 255 LEU A N 1
ATOM 2042 C CA . LEU A 1 255 ? 8.101 20.654 69.182 1.00 29.97 255 LEU A CA 1
ATOM 2043 C C . LEU A 1 255 ? 7.570 19.802 70.343 1.00 29.97 255 LEU A C 1
ATOM 2045 O O . LEU A 1 255 ? 6.732 18.921 70.173 1.00 29.97 255 LEU A O 1
ATOM 2049 N N . HIS A 1 256 ? 8.068 20.103 71.542 1.00 32.91 256 HIS A N 1
ATOM 2050 C CA . HIS A 1 256 ? 7.446 19.739 72.809 1.00 32.91 256 HIS A CA 1
ATOM 2051 C C . HIS A 1 256 ? 6.609 20.927 73.288 1.00 32.91 256 HIS A C 1
ATOM 2053 O O . HIS A 1 256 ? 7.177 21.980 73.566 1.00 32.91 256 HIS A O 1
ATOM 2059 N N . THR A 1 257 ? 5.309 20.729 73.498 1.00 34.72 257 THR A N 1
ATOM 2060 C CA . THR A 1 257 ? 4.551 21.442 74.536 1.00 34.72 257 THR A CA 1
ATOM 2061 C C . THR A 1 257 ? 3.457 20.530 75.095 1.00 34.72 257 THR A C 1
ATOM 2063 O O . THR A 1 257 ? 2.561 20.091 74.380 1.00 34.72 257 THR A O 1
ATOM 2066 N N . TYR A 1 258 ? 3.586 20.229 76.389 1.00 33.44 258 TYR A N 1
ATOM 2067 C CA . TYR A 1 258 ? 2.575 19.613 77.259 1.00 33.44 258 TYR A CA 1
ATOM 2068 C C . TYR A 1 258 ? 1.428 20.605 77.546 1.00 33.44 258 TYR A C 1
ATOM 2070 O O . TYR A 1 258 ? 1.586 21.811 77.322 1.00 33.44 258 TYR A O 1
ATOM 2078 N N . PRO A 1 259 ? 0.278 20.120 78.038 1.00 49.56 259 PRO A N 1
ATOM 2079 C CA . PRO A 1 259 ? 0.087 20.037 79.495 1.00 49.56 259 PRO A CA 1
ATOM 2080 C C . PRO A 1 259 ? -0.017 18.611 80.043 1.00 49.56 259 PRO A C 1
ATOM 2082 O O . PRO A 1 259 ? -0.575 17.733 79.349 1.00 49.56 259 PRO A O 1
#

Secondary structure (DSSP, 8-state):
-TTBSSPPEEEEEEEEETTEEEEEEEEEEEEEEEE-TTS-EEEEEEEEEEE-TT-SS----HHHHHHHHT-GGGSEEEE-SSEEEEEETTTTEEEEEEBPTTT--B-PPPPP--HHHHHHHHHHHTSTT-----TTTTSPPP----------------------GGGG--TTS-THHHHSTTSTTSGGG------------------------HHHHHHHHHHHTTS--HHHHHHHHHTTTTTTS--------------

pLDDT: mean 70.14, std 21.15, range [29.7, 97.81]

Radius of gyration: 30.78 Å; chains: 1; bounding box: 61×72×100 Å

Organism: NCBI:txid568900